Protein AF-0000000065898561 (afdb_homodimer)

Nearest PDB structures (foldseek):
  7kkb-assembly1_B  TM=9.377E-01  e=2.286E-06  Escherichia coli
  7kk8-assembly1_B  TM=9.384E-01  e=4.603E-06  Escherichia coli
  6b24-assembly1_A  TM=9.341E-01  e=4.165E-06  Escherichia coli
  7kka-assembly1_B  TM=9.390E-01  e=4.839E-06  Escherichia coli
  7kk9-assembly1_B  TM=9.351E-01  e=5.087E-06  Escherichia coli

pLDDT: mean 96.4, std 4.71, range [59.59, 98.94]

InterPro domains:
  IPR003691 Fluoride-specific ion channel FluC [MF_00454] (7-125)
  IPR003691 Fluoride-specific ion channel FluC [PF02537] (9-121)
  IPR003691 Fluoride-specific ion channel FluC [PTHR28259] (14-121)
  IPR003691 Fluoride-specific ion channel FluC [TIGR00494] (10-123)

Radius of gyration: 17.07 Å; Cα contacts (8 Å, |Δi|>4): 503; chains: 2; bounding box: 37×48×45 Å

Secondary structure (DSSP, 8-state):
--HHHHHHHHHHHHHHHHHHHHHHHHHHHHHH-SSS-HHHHHHHHHHHHHHHHHHHHHHTTSS-HHHHIIIIIIIIIHHHS-SHHHHHHHHHHHHTT-HHHHHHHHHHHHHHHHHHHHHHHHHTT-/--HHHHHHHHHHHHHHHHHHHHHHHHHHHHHH-SSS-HHHHHHHHHHHHHHHHHHHHHHTTSS-HHHHIIIIIIIIIHHHS-SHHHHHHHHHHHHTT-HHHHHHHHHHHHHHHHHHHHHHHHHTT-

Organism: Aliivibrio salmonicida (strain LFI1238) (NCBI:txid316275)

Foldseek 3Di:
DDPVVLVVLQQQQQVQQQVVLVVQQVVCCVVPNDPASVSQLVLLLVLLLVLLLVVLCCVVVVDDCPPCCSNRPNHNSVNNHDDVVLVVRLVVCVVVVNNVRSVVSVCSSVVSSNVSNNVSNVVNND/DDPVVLVVLQQQQQVQQQVVLVVQQVVCCVVPNDPASVSQLVLLLVLLLVLLLVVLCCVVVVDDCPPCCSNRPNHNSVNNHDDVVLVVRLVVCVVVVNNVRSVVSVCSSVVSSNVSNNVSNVVNND

Solvent-accessible surface area (backbone atoms only — not comparable to full-atom values): 11260 Å² total; per-residue (Å²): 132,55,69,68,59,47,44,48,36,12,21,53,18,0,16,52,11,11,37,48,34,52,53,49,30,51,51,32,36,73,76,72,38,84,88,54,72,54,24,61,44,48,34,23,29,53,27,6,22,52,44,16,32,49,54,22,28,42,76,69,61,77,42,63,56,81,64,45,40,40,22,44,52,51,0,18,30,18,8,29,4,38,34,16,60,51,23,46,53,35,48,49,29,44,73,70,66,36,51,67,59,26,52,49,50,52,49,48,44,52,53,46,11,34,48,32,11,45,51,22,26,52,67,48,70,110,132,55,68,68,59,48,44,48,35,13,20,54,19,0,16,52,12,12,37,49,32,51,53,47,30,51,50,32,35,74,76,72,39,82,88,54,72,55,24,60,43,48,34,22,27,54,26,5,21,52,44,15,32,49,53,24,28,42,74,68,61,76,44,62,56,80,64,46,41,40,22,44,52,51,1,18,31,18,8,28,3,39,34,17,61,50,23,46,52,36,48,52,29,47,74,71,66,36,49,69,58,26,50,48,50,53,49,49,46,54,53,48,11,33,50,32,10,45,50,22,26,50,66,48,69,109

Sequence (252 aa):
MNQFMLLGFIAFGGAFGACARYLISELCVVLLGKGFPYGTLTVNIVGSLIMGVLMSSLNQGIIEAAPCRPIIGLGFLGALTTFSTFSMDNVILMQQGEVIKAGLNILLNVTLSITACFIGFQLMKSMNQFMLLGFIAFGGAFGACARYLISELCVVLLGKGFPYGTLTVNIVGSLIMGVLMSSLNQGIIEAAPCRPIIGLGFLGALTTFSTFSMDNVILMQQGEVIKAGLNILLNVTLSITACFIGFQLMKS

Structure (mmCIF, N/CA/C/O backbone):
data_AF-0000000065898561-model_v1
#
loop_
_entity.id
_entity.type
_entity.pdbx_description
1 polymer 'Fluoride-specific ion channel FluC'
#
loop_
_atom_site.group_PDB
_atom_site.id
_atom_site.type_symbol
_atom_site.label_atom_id
_atom_site.label_alt_id
_atom_site.label_comp_id
_atom_site.label_asym_id
_atom_site.label_entity_id
_atom_site.label_seq_id
_atom_site.pdbx_PDB_ins_code
_atom_site.Cartn_x
_atom_site.Cartn_y
_atom_site.Cartn_z
_atom_site.occupancy
_atom_site.B_iso_or_equiv
_atom_site.auth_seq_id
_atom_site.auth_comp_id
_atom_site.auth_asym_id
_atom_site.auth_atom_id
_atom_site.pdbx_PDB_model_num
ATOM 1 N N . MET A 1 1 ? -2.896 -25.391 6.883 1 77.69 1 MET A N 1
ATOM 2 C CA . MET A 1 1 ? -2.695 -24.344 7.887 1 77.69 1 MET A CA 1
ATOM 3 C C . MET A 1 1 ? -4.031 -23.797 8.375 1 77.69 1 MET A C 1
ATOM 5 O O . MET A 1 1 ? -4.922 -23.516 7.57 1 77.69 1 MET A O 1
ATOM 9 N N . ASN A 1 2 ? -4.176 -23.797 9.695 1 89.12 2 ASN A N 1
ATOM 10 C CA . ASN A 1 2 ? -5.453 -23.297 10.195 1 89.12 2 ASN A CA 1
ATOM 11 C C . ASN A 1 2 ? -5.555 -21.781 10.055 1 89.12 2 ASN A C 1
ATOM 13 O O . ASN A 1 2 ? -4.543 -21.109 9.906 1 89.12 2 ASN A O 1
ATOM 17 N N . GLN A 1 3 ? -6.75 -21.312 9.984 1 90.25 3 GLN A N 1
ATOM 18 C CA . GLN A 1 3 ? -7.031 -19.906 9.719 1 90.25 3 GLN A CA 1
ATOM 19 C C . GLN A 1 3 ? -6.363 -19.016 10.758 1 90.25 3 GLN A C 1
ATOM 21 O O . GLN A 1 3 ? -5.875 -17.922 10.43 1 90.25 3 GLN A O 1
ATOM 26 N N . PHE A 1 4 ? -6.379 -19.406 11.961 1 91.44 4 PHE A N 1
ATOM 27 C CA . PHE A 1 4 ? -5.793 -18.625 13.039 1 91.44 4 PHE A CA 1
ATOM 28 C C . PHE A 1 4 ? -4.285 -18.5 12.859 1 91.44 4 PHE A C 1
ATOM 30 O O . PHE A 1 4 ? -3.709 -17.438 13.094 1 91.44 4 PHE A O 1
ATOM 37 N N . MET A 1 5 ? -3.695 -19.609 12.523 1 93.44 5 MET A N 1
ATOM 38 C CA . MET A 1 5 ? -2.258 -19.594 12.273 1 93.44 5 MET A CA 1
ATOM 39 C C . MET A 1 5 ? -1.923 -18.703 11.078 1 93.44 5 MET A C 1
ATOM 41 O O . MET A 1 5 ? -0.928 -17.984 11.102 1 93.44 5 MET A O 1
ATOM 45 N N . LEU A 1 6 ? -2.725 -18.734 10.109 1 95.31 6 LEU A N 1
ATOM 46 C CA . LEU A 1 6 ? -2.549 -17.922 8.914 1 95.31 6 LEU A CA 1
ATOM 47 C C . LEU A 1 6 ? -2.613 -16.438 9.25 1 95.31 6 LEU A C 1
ATOM 49 O O . LEU A 1 6 ? -1.729 -15.664 8.867 1 95.31 6 LEU A O 1
ATOM 53 N N . LEU A 1 7 ? -3.586 -16.078 9.984 1 96.94 7 LEU A N 1
ATOM 54 C CA . LEU A 1 7 ? -3.762 -14.688 10.375 1 96.94 7 LEU A CA 1
ATOM 55 C C . LEU A 1 7 ? -2.635 -14.234 11.297 1 96.94 7 LEU A C 1
ATOM 57 O O . LEU A 1 7 ? -2.221 -13.07 11.258 1 96.94 7 LEU A O 1
ATOM 61 N N . GLY A 1 8 ? -2.174 -15.148 12.102 1 97.5 8 GLY A N 1
ATOM 62 C CA . GLY A 1 8 ? -1.03 -14.836 12.945 1 97.5 8 GLY A CA 1
ATOM 63 C C . GLY A 1 8 ? 0.226 -14.523 12.156 1 97.5 8 GLY A C 1
ATOM 64 O O . GLY A 1 8 ? 0.954 -13.586 12.484 1 97.5 8 GLY A O 1
ATOM 65 N N . PHE A 1 9 ? 0.499 -15.328 11.18 1 97.31 9 PHE A N 1
ATOM 66 C CA . PHE A 1 9 ? 1.646 -15.102 10.305 1 97.31 9 PHE A CA 1
ATOM 67 C C . PHE A 1 9 ? 1.519 -13.766 9.578 1 97.31 9 PHE A C 1
ATOM 69 O O . PHE A 1 9 ? 2.486 -13.008 9.492 1 97.31 9 PHE A O 1
ATOM 76 N N . ILE A 1 10 ? 0.345 -13.469 9.102 1 98.19 10 ILE A N 1
ATOM 77 C CA . ILE A 1 10 ? 0.079 -12.234 8.383 1 98.19 10 ILE A CA 1
ATOM 78 C C . ILE A 1 10 ? 0.251 -11.039 9.32 1 98.19 10 ILE A C 1
ATOM 80 O O . ILE A 1 10 ? 0.88 -10.047 8.961 1 98.19 10 ILE A O 1
ATOM 84 N N . ALA A 1 11 ? -0.272 -11.242 10.508 1 98.5 11 ALA A N 1
ATOM 85 C CA . ALA A 1 11 ? -0.166 -10.188 11.516 1 98.5 11 ALA A CA 1
ATOM 86 C C . ALA A 1 11 ? 1.292 -9.914 11.875 1 98.5 11 ALA A C 1
ATOM 88 O O . ALA A 1 11 ? 1.696 -8.758 12.023 1 98.5 11 ALA A O 1
ATOM 89 N N . PHE A 1 12 ? 1.998 -10.945 12.016 1 98.06 12 PHE A N 1
ATOM 90 C CA . PHE A 1 12 ? 3.416 -10.836 12.328 1 98.06 12 PHE A CA 1
ATOM 91 C C . PHE A 1 12 ? 4.164 -10.086 11.234 1 98.06 12 PHE A C 1
ATOM 93 O O . PHE A 1 12 ? 4.891 -9.133 11.523 1 98.06 12 PHE A O 1
ATOM 100 N N . GLY A 1 13 ? 4.027 -10.484 10.055 1 98.38 13 GLY A N 1
ATOM 101 C CA . GLY A 1 13 ? 4.633 -9.789 8.93 1 98.38 13 GLY A CA 1
ATOM 102 C C . GLY A 1 13 ? 4.168 -8.352 8.789 1 98.38 13 GLY A C 1
ATOM 103 O O . GLY A 1 13 ? 4.969 -7.461 8.516 1 98.38 13 GLY A O 1
ATOM 104 N N . GLY A 1 14 ? 2.879 -8.18 8.969 1 98.62 14 GLY A N 1
ATOM 105 C CA . GLY A 1 14 ? 2.307 -6.848 8.859 1 98.62 14 GLY A CA 1
ATOM 106 C C . GLY A 1 14 ? 2.873 -5.871 9.875 1 98.62 14 GLY A C 1
ATOM 107 O O . GLY A 1 14 ? 3.141 -4.715 9.547 1 98.62 14 GLY A O 1
ATOM 108 N N . ALA A 1 15 ? 3.035 -6.352 11.047 1 98.56 15 ALA A N 1
ATOM 109 C CA . ALA A 1 15 ? 3.609 -5.523 12.102 1 98.56 15 ALA A CA 1
ATOM 110 C C . ALA A 1 15 ? 5.016 -5.059 11.727 1 98.56 15 ALA A C 1
ATOM 112 O O . ALA A 1 15 ? 5.328 -3.867 11.828 1 98.56 15 ALA A O 1
ATOM 113 N N . PHE A 1 16 ? 5.793 -5.895 11.258 1 98.5 16 PHE A N 1
ATOM 114 C CA . PHE A 1 16 ? 7.172 -5.57 10.922 1 98.5 16 PHE A CA 1
ATOM 115 C C . PHE A 1 16 ? 7.234 -4.734 9.648 1 98.5 16 PHE A C 1
ATOM 117 O O . PHE A 1 16 ? 8.078 -3.84 9.523 1 98.5 16 PHE A O 1
ATOM 124 N N . GLY A 1 17 ? 6.352 -5.066 8.734 1 98.75 17 GLY A N 1
ATOM 125 C CA . GLY A 1 17 ? 6.293 -4.281 7.512 1 98.75 17 GLY A CA 1
ATOM 126 C C . GLY A 1 17 ? 5.926 -2.83 7.75 1 98.75 17 GLY A C 1
ATOM 127 O O . GLY A 1 17 ? 6.551 -1.926 7.191 1 98.75 17 GLY A O 1
ATOM 128 N N . ALA A 1 18 ? 5 -2.672 8.594 1 98.69 18 ALA A N 1
ATOM 129 C CA . ALA A 1 18 ? 4.559 -1.317 8.914 1 98.69 18 ALA A CA 1
ATOM 130 C C . ALA A 1 18 ? 5.672 -0.535 9.609 1 98.69 18 ALA A C 1
ATOM 132 O O . ALA A 1 18 ? 5.883 0.645 9.32 1 98.69 18 ALA A O 1
ATOM 133 N N . CYS A 1 19 ? 6.352 -1.157 10.523 1 98.69 19 CYS A N 1
ATOM 134 C CA . CYS A 1 19 ? 7.449 -0.504 11.227 1 98.69 19 CYS A CA 1
ATOM 135 C C . CYS A 1 19 ? 8.594 -0.185 10.273 1 98.69 19 CYS A C 1
ATOM 137 O O . CYS A 1 19 ? 9.195 0.89 10.352 1 98.69 19 CYS A O 1
ATOM 139 N N . ALA A 1 20 ? 8.914 -1.084 9.422 1 98.75 20 ALA A N 1
ATOM 140 C CA . ALA A 1 20 ? 9.961 -0.855 8.43 1 98.75 20 ALA A CA 1
ATOM 141 C C . ALA A 1 20 ? 9.609 0.315 7.516 1 98.75 20 ALA A C 1
ATOM 143 O O . ALA A 1 20 ? 10.461 1.146 7.199 1 98.75 20 ALA A O 1
ATOM 144 N N . ARG A 1 21 ? 8.352 0.333 7.082 1 98.62 21 ARG A N 1
ATOM 145 C CA . ARG A 1 21 ? 7.926 1.452 6.25 1 98.62 21 ARG A CA 1
ATOM 146 C C . ARG A 1 21 ? 8.156 2.783 6.957 1 98.62 21 ARG A C 1
ATOM 148 O O . ARG A 1 21 ? 8.672 3.729 6.359 1 98.62 21 ARG A O 1
ATOM 155 N N . TYR A 1 22 ? 7.781 2.834 8.195 1 97.94 22 TYR A N 1
ATOM 156 C CA . TYR A 1 22 ? 7.938 4.059 8.969 1 97.94 22 TYR A CA 1
ATOM 157 C C . TYR A 1 22 ? 9.406 4.457 9.062 1 97.94 22 TYR A C 1
ATOM 159 O O . TYR A 1 22 ? 9.758 5.617 8.82 1 97.94 22 TYR A O 1
ATOM 167 N N . LEU A 1 23 ? 10.227 3.494 9.375 1 98.12 23 LEU A N 1
ATOM 168 C CA . LEU A 1 23 ? 11.648 3.768 9.57 1 98.12 23 LEU A CA 1
ATOM 169 C C . LEU A 1 23 ? 12.312 4.18 8.258 1 98.12 23 LEU A C 1
ATOM 171 O O . LEU A 1 23 ? 13.125 5.102 8.234 1 98.12 23 LEU A O 1
ATOM 175 N N . ILE A 1 24 ? 11.992 3.574 7.172 1 98.31 24 ILE A N 1
ATOM 176 C CA . ILE A 1 24 ? 12.539 3.916 5.867 1 98.31 24 ILE A CA 1
ATOM 177 C C . ILE A 1 24 ? 12.062 5.309 5.453 1 98.31 24 ILE A C 1
ATOM 179 O O . ILE A 1 24 ? 12.844 6.102 4.918 1 98.31 24 ILE A O 1
ATOM 183 N N . SER A 1 25 ? 10.766 5.566 5.668 1 97.31 25 SER A N 1
ATOM 184 C CA . SER A 1 25 ? 10.219 6.879 5.332 1 97.31 25 SER A CA 1
ATOM 185 C C . SER A 1 25 ? 10.93 7.988 6.102 1 97.31 25 SER A C 1
ATOM 187 O O . SER A 1 25 ? 11.266 9.031 5.531 1 97.31 25 SER A O 1
ATOM 189 N N . GLU A 1 26 ? 11.203 7.691 7.383 1 96.5 26 GLU A N 1
ATOM 190 C CA . GLU A 1 26 ? 11.93 8.656 8.195 1 96.5 26 GLU A CA 1
ATOM 191 C C . GLU A 1 26 ? 13.359 8.844 7.699 1 96.5 26 GLU A C 1
ATOM 193 O O . GLU A 1 26 ? 13.875 9.961 7.676 1 96.5 26 GLU A O 1
ATOM 198 N N . LEU A 1 27 ? 13.984 7.754 7.379 1 97.56 27 LEU A N 1
ATOM 199 C CA . LEU A 1 27 ? 15.344 7.816 6.859 1 97.56 27 LEU A CA 1
ATOM 200 C C . LEU A 1 27 ? 15.398 8.633 5.574 1 97.56 27 LEU A C 1
ATOM 202 O O . LEU A 1 27 ? 16.344 9.414 5.367 1 97.56 27 LEU A O 1
ATOM 206 N N . CYS A 1 28 ? 14.453 8.492 4.742 1 97.69 28 CYS A N 1
ATOM 207 C CA . CYS A 1 28 ? 14.398 9.234 3.486 1 97.69 28 CYS A CA 1
ATOM 208 C C . CYS A 1 28 ? 14.211 10.727 3.736 1 97.69 28 CYS A C 1
ATOM 210 O O . CYS A 1 28 ? 14.773 11.555 3.018 1 97.69 28 CYS A O 1
ATOM 212 N N . VAL A 1 29 ? 13.414 11 4.734 1 95.75 29 VAL A N 1
ATOM 213 C CA . VAL A 1 29 ? 13.211 12.406 5.078 1 95.75 29 VAL A CA 1
ATOM 214 C C . VAL A 1 29 ? 14.539 13.023 5.523 1 95.75 29 VAL A C 1
ATOM 216 O O . VAL A 1 29 ? 14.875 14.141 5.125 1 95.75 29 VAL A O 1
ATOM 219 N N . VAL A 1 30 ? 15.289 12.305 6.324 1 97 30 VAL A N 1
ATOM 220 C CA . VAL A 1 30 ? 16.562 12.797 6.863 1 97 30 VAL A CA 1
ATOM 221 C C . VAL A 1 30 ? 17.578 12.938 5.738 1 97 30 VAL A C 1
ATOM 223 O O . VAL A 1 30 ? 18.344 13.906 5.699 1 97 30 VAL A O 1
ATOM 226 N N . LEU A 1 31 ? 17.609 12.07 4.82 1 97.25 31 LEU A N 1
ATOM 227 C CA . LEU A 1 31 ? 18.656 12.016 3.803 1 97.25 31 LEU A CA 1
ATOM 228 C C . LEU A 1 31 ? 18.297 12.898 2.611 1 97.25 31 LEU A C 1
ATOM 230 O O . LEU A 1 31 ? 19.188 13.492 1.991 1 97.25 31 LEU A O 1
ATOM 234 N N . LEU A 1 32 ? 16.984 12.992 2.271 1 96.81 32 LEU A N 1
ATOM 235 C CA . LEU A 1 32 ? 16.609 13.594 0.996 1 96.81 32 LEU A CA 1
ATOM 236 C C . LEU A 1 32 ? 15.703 14.797 1.208 1 96.81 32 LEU A C 1
ATOM 238 O O . LEU A 1 32 ? 15.445 15.562 0.273 1 96.81 32 LEU A O 1
ATOM 242 N N . GLY A 1 33 ? 15.18 14.992 2.486 1 94.31 33 GLY A N 1
ATOM 243 C CA . GLY A 1 33 ? 14.328 16.125 2.807 1 94.31 33 GLY A CA 1
ATOM 244 C C . GLY A 1 33 ? 12.852 15.852 2.59 1 94.31 33 GLY A C 1
ATOM 245 O O . GLY A 1 33 ? 12.461 14.711 2.336 1 94.31 33 GLY A O 1
ATOM 246 N N . LYS A 1 34 ? 12.008 16.891 2.713 1 93.75 34 LYS A N 1
ATOM 247 C CA . LYS A 1 34 ? 10.555 16.75 2.703 1 93.75 34 LYS A CA 1
ATOM 248 C C . LYS A 1 34 ? 9.953 17.312 1.417 1 93.75 34 LYS A C 1
ATOM 250 O O . LYS A 1 34 ? 8.734 17.469 1.307 1 93.75 34 LYS A O 1
ATOM 255 N N . GLY A 1 35 ? 10.75 17.625 0.445 1 94.44 35 GLY A N 1
ATOM 256 C CA . GLY A 1 35 ? 10.281 18.297 -0.759 1 94.44 35 GLY A CA 1
ATOM 257 C C . GLY A 1 35 ? 9.57 17.359 -1.719 1 94.44 35 GLY A C 1
ATOM 258 O O . GLY A 1 35 ? 8.898 17.812 -2.648 1 94.44 35 GLY A O 1
ATOM 259 N N . PHE A 1 36 ? 9.742 16.078 -1.614 1 97.75 36 PHE A N 1
ATOM 260 C CA . PHE A 1 36 ? 9.133 15.023 -2.426 1 97.75 36 PHE A CA 1
ATOM 261 C C . PHE A 1 36 ? 8.875 13.773 -1.592 1 97.75 36 PHE A C 1
ATOM 263 O O . PHE A 1 36 ? 9.555 13.547 -0.585 1 97.75 36 PHE A O 1
ATOM 270 N N . PRO A 1 37 ? 7.828 13.07 -1.932 1 98.06 37 PRO A N 1
ATOM 271 C CA . PRO A 1 37 ? 7.539 11.875 -1.135 1 98.06 37 PRO A CA 1
ATOM 272 C C . PRO A 1 37 ? 8.5 10.727 -1.425 1 98.06 37 PRO A C 1
ATOM 274 O O . PRO A 1 37 ? 8.07 9.648 -1.832 1 98.06 37 PRO A O 1
ATOM 277 N N . TYR A 1 38 ? 9.742 10.859 -1.058 1 98.5 38 TYR A N 1
ATOM 278 C CA . TYR A 1 38 ? 10.797 9.891 -1.339 1 98.5 38 TYR A CA 1
ATOM 279 C C . TYR A 1 38 ? 10.57 8.602 -0.556 1 98.5 38 TYR A C 1
ATOM 281 O O . TYR A 1 38 ? 10.922 7.516 -1.023 1 98.5 38 TYR A O 1
ATOM 289 N N . GLY A 1 39 ? 10.078 8.727 0.657 1 98.38 39 GLY A N 1
ATOM 290 C CA . GLY A 1 39 ? 9.836 7.551 1.477 1 98.38 39 GLY A CA 1
ATOM 291 C C . GLY A 1 39 ? 8.844 6.59 0.86 1 98.38 39 GLY A C 1
ATOM 292 O O . GLY A 1 39 ? 9.133 5.402 0.695 1 98.38 39 GLY A O 1
ATOM 293 N N . THR A 1 40 ? 7.707 7.137 0.493 1 98.56 40 THR A N 1
ATOM 294 C CA . THR A 1 40 ? 6.656 6.34 -0.129 1 98.56 40 THR A CA 1
ATOM 295 C C . THR A 1 40 ? 7.152 5.703 -1.425 1 98.56 40 THR A C 1
ATOM 297 O O . THR A 1 40 ? 6.91 4.52 -1.675 1 98.56 40 THR A O 1
ATOM 300 N N . LEU A 1 41 ? 7.816 6.48 -2.203 1 98.75 41 LEU A N 1
ATOM 301 C CA . LEU A 1 41 ? 8.367 5.988 -3.463 1 98.75 41 LEU A CA 1
ATOM 302 C C . LEU A 1 41 ? 9.32 4.824 -3.227 1 98.75 41 LEU A C 1
ATOM 304 O O . LEU A 1 41 ? 9.219 3.793 -3.895 1 98.75 41 LEU A O 1
ATOM 308 N N . THR A 1 42 ? 10.18 4.984 -2.318 1 98.81 42 THR A N 1
ATOM 309 C CA . THR A 1 42 ? 11.203 3.988 -2.025 1 98.81 42 THR A CA 1
ATOM 310 C C . THR A 1 42 ? 10.57 2.674 -1.586 1 98.81 42 THR A C 1
ATOM 312 O O . THR A 1 42 ? 10.883 1.613 -2.133 1 98.81 42 THR A O 1
ATOM 315 N N . VAL A 1 43 ? 9.656 2.701 -0.663 1 98.81 43 VAL A N 1
ATOM 316 C CA . VAL A 1 43 ? 9.109 1.47 -0.107 1 98.81 43 VAL A CA 1
ATOM 317 C C . VAL A 1 43 ? 8.234 0.779 -1.149 1 98.81 43 VAL A C 1
ATOM 319 O O . VAL A 1 43 ? 8.18 -0.452 -1.208 1 98.81 43 VAL A O 1
ATOM 322 N N . ASN A 1 44 ? 7.559 1.549 -1.987 1 98.88 44 ASN A N 1
ATOM 323 C CA . ASN A 1 44 ? 6.723 0.961 -3.027 1 98.88 44 ASN A CA 1
ATOM 324 C C . ASN A 1 44 ? 7.562 0.257 -4.09 1 98.88 44 ASN A C 1
ATOM 326 O O . ASN A 1 44 ? 7.219 -0.845 -4.527 1 98.88 44 ASN A O 1
ATOM 330 N N . ILE A 1 45 ? 8.656 0.87 -4.453 1 98.88 45 ILE A N 1
ATOM 331 C CA . ILE A 1 45 ? 9.516 0.286 -5.473 1 98.88 45 ILE A CA 1
ATOM 332 C C . ILE A 1 45 ? 10.211 -0.951 -4.91 1 98.88 45 ILE A C 1
ATOM 334 O O . ILE A 1 45 ? 10.172 -2.023 -5.516 1 98.88 45 ILE A O 1
ATOM 338 N N . VAL A 1 46 ? 10.805 -0.831 -3.773 1 98.81 46 VAL A N 1
ATOM 339 C CA . VAL A 1 46 ? 11.555 -1.92 -3.158 1 98.81 46 VAL A CA 1
ATOM 340 C C . VAL A 1 46 ? 10.617 -3.08 -2.84 1 98.81 46 VAL A C 1
ATOM 342 O O . VAL A 1 46 ? 10.93 -4.238 -3.133 1 98.81 46 VAL A O 1
ATOM 345 N N . GLY A 1 47 ? 9.5 -2.764 -2.244 1 98.81 47 GLY A N 1
ATOM 346 C CA . GLY A 1 47 ? 8.531 -3.795 -1.929 1 98.81 47 GLY A CA 1
ATOM 347 C C . GLY A 1 47 ? 8.016 -4.527 -3.154 1 98.81 47 GLY A C 1
ATOM 348 O O . GLY A 1 47 ? 7.844 -5.75 -3.125 1 98.81 47 GLY A O 1
ATOM 349 N N . SER A 1 48 ? 7.785 -3.848 -4.219 1 98.88 48 SER A N 1
ATOM 350 C CA . SER A 1 48 ? 7.297 -4.465 -5.445 1 98.88 48 SER A CA 1
ATOM 351 C C . SER A 1 48 ? 8.359 -5.355 -6.078 1 98.88 48 SER A C 1
ATOM 353 O O . SER A 1 48 ? 8.039 -6.418 -6.621 1 98.88 48 SER A O 1
ATOM 355 N N . LEU A 1 49 ? 9.617 -4.906 -6.012 1 98.81 49 LEU A N 1
ATOM 356 C CA . LEU A 1 49 ? 10.711 -5.734 -6.508 1 98.81 49 LEU A CA 1
ATOM 357 C C . LEU A 1 49 ? 10.773 -7.062 -5.766 1 98.81 49 LEU A C 1
ATOM 359 O O . LEU A 1 49 ? 10.836 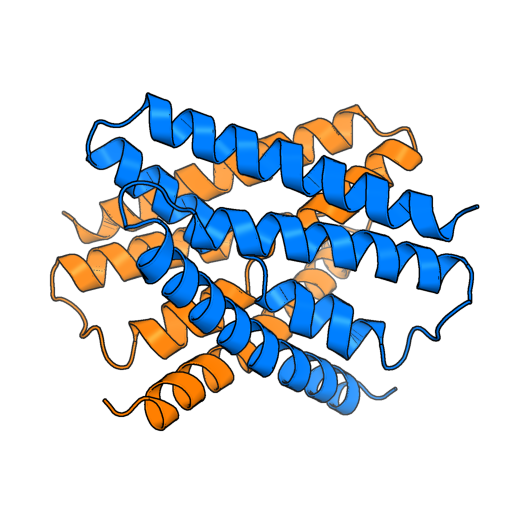-8.125 -6.387 1 98.81 49 LEU A O 1
ATOM 363 N N . ILE A 1 50 ? 10.742 -7.012 -4.473 1 98.62 50 ILE A N 1
ATOM 364 C CA . ILE A 1 50 ? 10.836 -8.211 -3.645 1 98.62 50 ILE A CA 1
ATOM 365 C C . ILE A 1 50 ? 9.609 -9.094 -3.873 1 98.62 50 ILE A C 1
ATOM 367 O O . ILE A 1 50 ? 9.719 -10.32 -3.873 1 98.62 50 ILE A O 1
ATOM 371 N N . MET A 1 51 ? 8.438 -8.516 -4.078 1 98.5 51 MET A N 1
ATOM 372 C CA . MET A 1 51 ? 7.227 -9.273 -4.371 1 98.5 51 MET A CA 1
ATOM 373 C C . MET A 1 51 ? 7.387 -10.086 -5.656 1 98.5 51 MET A C 1
ATOM 375 O O . MET A 1 51 ? 6.984 -11.25 -5.715 1 98.5 51 MET A O 1
ATOM 379 N N . GLY A 1 52 ? 7.93 -9.398 -6.68 1 98.38 52 GLY A N 1
ATOM 380 C CA . GLY A 1 52 ? 8.188 -10.125 -7.91 1 98.38 52 GLY A CA 1
ATOM 381 C C . GLY A 1 52 ? 9.094 -11.328 -7.715 1 98.38 52 GLY A C 1
ATOM 382 O O . GLY A 1 52 ? 8.797 -12.422 -8.211 1 98.38 52 GLY A O 1
ATOM 383 N N . VAL A 1 53 ? 10.164 -11.164 -6.988 1 98 53 VAL A N 1
ATOM 384 C CA . VAL A 1 53 ? 11.102 -12.242 -6.699 1 98 53 VAL A CA 1
ATOM 385 C C . VAL A 1 53 ? 10.391 -13.344 -5.922 1 98 53 VAL A C 1
ATOM 387 O O . VAL A 1 53 ? 10.539 -14.531 -6.242 1 98 53 VAL A O 1
ATOM 390 N N . LEU A 1 54 ? 9.609 -12.969 -4.949 1 97.44 54 LEU A N 1
ATOM 391 C CA . LEU A 1 54 ? 8.898 -13.922 -4.102 1 97.44 54 LEU A CA 1
ATOM 392 C C . LEU A 1 54 ? 7.934 -14.766 -4.926 1 97.44 54 LEU A C 1
ATOM 394 O O . LEU A 1 54 ? 7.941 -16 -4.832 1 97.44 54 LEU A O 1
ATOM 398 N N . MET A 1 55 ? 7.141 -14.102 -5.734 1 96.5 55 MET A N 1
ATOM 399 C CA . MET A 1 55 ? 6.105 -14.805 -6.488 1 96.5 55 MET A CA 1
ATOM 400 C C . MET A 1 55 ? 6.723 -15.734 -7.527 1 96.5 55 MET A C 1
ATOM 402 O O . MET A 1 55 ? 6.23 -16.844 -7.746 1 96.5 55 MET A O 1
ATOM 406 N N . SER A 1 56 ? 7.773 -15.242 -8.109 1 96.38 56 SER A N 1
ATOM 407 C CA . SER A 1 56 ? 8.469 -16.109 -9.062 1 96.38 56 SER A CA 1
ATOM 408 C C . SER A 1 56 ? 9.094 -17.312 -8.359 1 96.38 56 SER A C 1
ATOM 410 O O . SER A 1 56 ? 9.031 -18.422 -8.867 1 96.38 56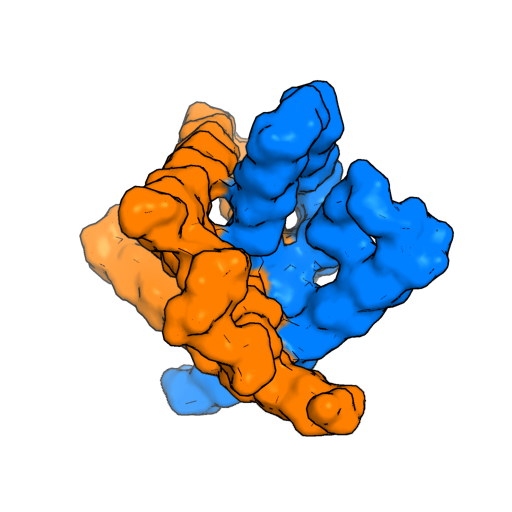 SER A O 1
ATOM 412 N N . SER A 1 57 ? 9.75 -17.125 -7.219 1 96.12 57 SER A N 1
ATOM 413 C CA . SER A 1 57 ? 10.352 -18.219 -6.453 1 96.12 57 SER A CA 1
ATOM 414 C C . SER A 1 57 ? 9.305 -19.234 -6.016 1 96.12 57 SER A C 1
ATOM 416 O O . SER A 1 57 ? 9.57 -20.438 -6 1 96.12 57 SER A O 1
ATOM 418 N N . LEU A 1 58 ? 8.141 -18.734 -5.66 1 94.12 58 LEU A N 1
ATOM 419 C CA . LEU A 1 58 ? 7.051 -19.609 -5.266 1 94.12 58 LEU A CA 1
ATOM 420 C C . LEU A 1 58 ? 6.551 -20.422 -6.461 1 94.12 58 LEU A C 1
ATOM 422 O O . LEU A 1 58 ? 6.352 -21.625 -6.355 1 94.12 58 LEU A O 1
ATOM 426 N N . ASN A 1 59 ? 6.387 -19.766 -7.578 1 92.25 59 ASN A N 1
ATOM 427 C CA . ASN A 1 59 ? 5.879 -20.406 -8.789 1 92.25 59 ASN A CA 1
ATOM 428 C C . ASN A 1 59 ? 6.852 -21.453 -9.312 1 92.25 59 ASN A C 1
ATOM 430 O O . ASN A 1 59 ? 6.43 -22.469 -9.875 1 92.25 59 ASN A O 1
ATOM 434 N N . GLN A 1 60 ? 8.141 -21.219 -9.086 1 93.31 60 GLN A N 1
ATOM 435 C CA . GLN A 1 60 ? 9.172 -22.141 -9.562 1 93.31 60 GLN A CA 1
ATOM 436 C C . GLN A 1 60 ? 9.43 -23.25 -8.539 1 93.31 60 GLN A C 1
ATOM 438 O O . GLN A 1 60 ? 10.211 -24.172 -8.789 1 93.31 60 GLN A O 1
ATOM 443 N N . GLY A 1 61 ? 8.836 -23.141 -7.355 1 92.06 61 GLY A N 1
ATOM 444 C CA . GLY A 1 61 ? 8.977 -24.172 -6.336 1 92.06 61 GLY A CA 1
ATOM 445 C C . GLY A 1 61 ? 10.273 -24.062 -5.555 1 92.06 61 GLY A C 1
ATOM 446 O O . GLY A 1 61 ? 10.695 -25.016 -4.898 1 92.06 61 GLY A O 1
ATOM 447 N N . ILE A 1 62 ? 10.945 -22.938 -5.684 1 91.31 62 ILE A N 1
ATOM 448 C CA . ILE A 1 62 ? 12.203 -22.719 -4.98 1 91.31 62 ILE A CA 1
ATOM 449 C C . ILE A 1 62 ? 11.945 -22.609 -3.479 1 91.31 62 ILE A C 1
ATOM 451 O O . ILE A 1 62 ? 12.742 -23.078 -2.666 1 91.31 62 ILE A O 1
ATOM 455 N N . ILE A 1 63 ? 10.82 -21.938 -3.137 1 91.44 63 ILE A N 1
ATOM 456 C CA . ILE A 1 63 ? 10.406 -21.828 -1.743 1 91.44 63 ILE A CA 1
ATOM 457 C C . ILE A 1 63 ? 8.953 -22.281 -1.596 1 91.44 63 ILE A C 1
ATOM 459 O O . ILE A 1 63 ? 8.195 -22.281 -2.566 1 91.44 63 ILE A O 1
ATOM 463 N N . GLU A 1 64 ? 8.695 -22.656 -0.307 1 91.38 64 GLU A N 1
ATOM 464 C CA . GLU A 1 64 ? 7.332 -23.125 -0.053 1 91.38 64 GLU A CA 1
ATOM 465 C C . GLU A 1 64 ? 6.395 -21.953 0.224 1 91.38 64 GLU A C 1
ATOM 467 O O . GLU A 1 64 ? 6.793 -20.953 0.833 1 91.38 64 GLU A O 1
ATOM 472 N N . ALA A 1 65 ? 5.203 -22.125 -0.153 1 89.19 65 ALA A N 1
ATOM 473 C CA . ALA A 1 65 ? 4.195 -21.062 -0.008 1 89.19 65 ALA A CA 1
ATOM 474 C C . ALA A 1 65 ? 3.928 -20.766 1.464 1 89.19 65 ALA A C 1
ATOM 476 O O . ALA A 1 65 ? 3.854 -19.594 1.859 1 89.19 65 ALA A O 1
ATOM 477 N N . ALA A 1 66 ? 3.795 -21.891 2.23 1 87.62 66 ALA A N 1
ATOM 478 C CA . ALA A 1 66 ? 3.592 -21.703 3.666 1 87.62 66 ALA A CA 1
ATOM 479 C C . ALA A 1 66 ? 4.871 -22 4.441 1 87.62 66 ALA A C 1
ATOM 481 O O . ALA A 1 66 ? 5.473 -23.062 4.285 1 87.62 66 ALA A O 1
ATOM 482 N N . PRO A 1 67 ? 5.418 -21.016 5.188 1 90.88 67 PRO A N 1
ATOM 483 C CA . PRO A 1 67 ? 4.715 -19.812 5.664 1 90.88 67 PRO A CA 1
ATOM 484 C C . PRO A 1 67 ? 5.164 -18.547 4.949 1 90.88 67 PRO A C 1
ATOM 486 O O . PRO A 1 67 ? 4.84 -17.438 5.387 1 90.88 67 PRO A O 1
ATOM 489 N N . CYS A 1 68 ? 5.891 -18.641 3.916 1 92.38 68 CYS A N 1
ATOM 490 C CA . CYS A 1 68 ? 6.551 -17.5 3.281 1 92.38 68 CYS A CA 1
ATOM 491 C C . CYS A 1 68 ? 5.535 -16.547 2.684 1 92.38 68 CYS A C 1
ATOM 493 O O . CYS A 1 68 ? 5.633 -15.328 2.877 1 92.38 68 CYS A O 1
ATOM 495 N N . ARG A 1 69 ? 4.559 -17.047 2.004 1 94.88 69 ARG A N 1
ATOM 496 C CA . ARG A 1 69 ? 3.586 -16.188 1.345 1 94.88 69 ARG A CA 1
ATOM 497 C C . ARG A 1 69 ? 2.789 -15.375 2.367 1 94.88 69 ARG A C 1
ATOM 499 O O . ARG A 1 69 ? 2.691 -14.156 2.26 1 94.88 69 ARG A O 1
ATOM 506 N N . PRO A 1 70 ? 2.289 -15.992 3.436 1 95.19 70 PRO A N 1
ATOM 507 C CA . PRO A 1 70 ? 1.531 -15.211 4.414 1 95.19 70 PRO A CA 1
ATOM 508 C C . PRO A 1 70 ? 2.402 -14.227 5.184 1 95.19 70 PRO A C 1
ATOM 510 O O . PRO A 1 70 ? 1.988 -13.086 5.43 1 95.19 70 PRO A O 1
ATOM 513 N N . ILE A 1 71 ? 3.607 -14.609 5.551 1 96.19 71 ILE A N 1
ATOM 514 C CA . ILE A 1 71 ? 4.465 -13.766 6.379 1 96.19 71 ILE A CA 1
ATOM 515 C C . ILE A 1 71 ? 5.082 -12.656 5.523 1 96.19 71 ILE A C 1
ATOM 517 O O . ILE A 1 71 ? 4.965 -11.477 5.848 1 96.19 71 ILE A O 1
ATOM 521 N N . ILE A 1 72 ? 5.664 -13.039 4.406 1 97.44 72 ILE A N 1
ATOM 522 C CA . ILE A 1 72 ? 6.449 -12.094 3.625 1 97.44 72 ILE A CA 1
ATOM 523 C C . ILE A 1 72 ? 5.551 -11.398 2.602 1 97.44 72 ILE A C 1
ATOM 525 O O . ILE A 1 72 ? 5.535 -10.164 2.518 1 97.44 72 ILE A O 1
ATOM 529 N N . GLY A 1 73 ? 4.773 -12.109 1.831 1 96.94 73 GLY A N 1
ATOM 530 C CA . GLY A 1 73 ? 3.955 -11.57 0.753 1 96.94 73 GLY A CA 1
ATOM 531 C C . GLY A 1 73 ? 2.764 -10.781 1.247 1 96.94 73 GLY A C 1
ATOM 532 O O . GLY A 1 73 ? 2.682 -9.57 1.024 1 96.94 73 GLY A O 1
ATOM 533 N N . LEU A 1 74 ? 1.917 -11.414 2.029 1 96 74 LEU A N 1
ATOM 534 C CA . LEU A 1 74 ? 0.655 -10.82 2.455 1 96 74 LEU A CA 1
ATOM 535 C C . LEU A 1 74 ? 0.873 -9.859 3.619 1 96 74 LEU A C 1
ATOM 537 O O . LEU A 1 74 ? 0.216 -8.82 3.703 1 96 74 LEU A O 1
ATOM 541 N N . GLY A 1 75 ? 1.808 -10.266 4.477 1 98 75 GLY A N 1
ATOM 542 C CA . GLY A 1 75 ? 2.027 -9.453 5.664 1 98 75 GLY A CA 1
ATOM 543 C C . GLY A 1 75 ? 3.078 -8.383 5.469 1 98 75 GLY A C 1
ATOM 544 O O . GLY A 1 75 ? 2.748 -7.199 5.336 1 98 75 GLY A O 1
ATOM 545 N N . PHE A 1 76 ? 4.32 -8.758 5.352 1 98.69 76 PHE A N 1
ATOM 546 C CA . PHE A 1 76 ? 5.449 -7.836 5.387 1 98.69 76 PHE A CA 1
ATOM 547 C C . PHE A 1 76 ? 5.418 -6.898 4.184 1 98.69 76 PHE A C 1
ATOM 549 O O . PHE A 1 76 ? 5.371 -5.676 4.348 1 98.69 76 PHE A O 1
ATOM 556 N N . LEU A 1 77 ? 5.398 -7.457 2.984 1 98.5 77 LEU A N 1
ATOM 557 C CA . LEU A 1 77 ? 5.453 -6.633 1.78 1 98.5 77 LEU A CA 1
ATOM 558 C C . LEU A 1 77 ? 4.164 -5.836 1.607 1 98.5 77 LEU A C 1
ATOM 560 O O . LEU A 1 77 ? 4.191 -4.695 1.148 1 98.5 77 LEU A O 1
ATOM 564 N N . GLY A 1 78 ? 3.104 -6.441 1.995 1 97.38 78 GLY A N 1
ATOM 565 C CA . GLY A 1 78 ? 1.84 -5.719 1.97 1 97.38 78 GLY A CA 1
ATOM 566 C C . GLY A 1 78 ? 1.829 -4.504 2.877 1 97.38 78 GLY A C 1
ATOM 567 O O . GLY A 1 78 ? 1.271 -3.463 2.521 1 97.38 78 GLY A O 1
ATOM 568 N N . ALA A 1 79 ? 2.404 -4.66 3.967 1 98.44 79 ALA A N 1
ATOM 569 C CA . ALA A 1 79 ? 2.414 -3.57 4.934 1 98.44 79 ALA A CA 1
ATOM 570 C C . ALA A 1 79 ? 3.551 -2.592 4.648 1 98.44 79 ALA A C 1
ATOM 572 O O . ALA A 1 79 ? 3.498 -1.432 5.062 1 98.44 79 ALA A O 1
ATOM 573 N N . LEU A 1 80 ? 4.551 -3.041 3.988 1 98.69 80 LEU A N 1
ATOM 574 C CA . LEU A 1 80 ? 5.676 -2.189 3.627 1 98.69 80 LEU A CA 1
ATOM 575 C C . LEU A 1 80 ? 5.27 -1.167 2.57 1 98.69 80 LEU A C 1
ATOM 577 O O . LEU A 1 80 ? 5.711 -0.017 2.609 1 98.69 80 LEU A O 1
ATOM 581 N N . THR A 1 81 ? 4.504 -1.585 1.603 1 98.81 81 THR A N 1
ATOM 582 C CA . THR A 1 81 ? 4.055 -0.704 0.53 1 98.81 81 THR A CA 1
ATOM 583 C C . THR A 1 81 ? 2.68 -0.124 0.844 1 98.81 81 THR A C 1
ATOM 585 O O . THR A 1 81 ? 1.951 -0.661 1.681 1 98.81 81 THR A O 1
ATOM 588 N N . THR A 1 82 ? 2.346 0.999 0.208 1 98.62 82 THR A N 1
ATOM 589 C CA . THR A 1 82 ? 1.106 1.65 0.617 1 98.62 82 THR A CA 1
ATOM 590 C C .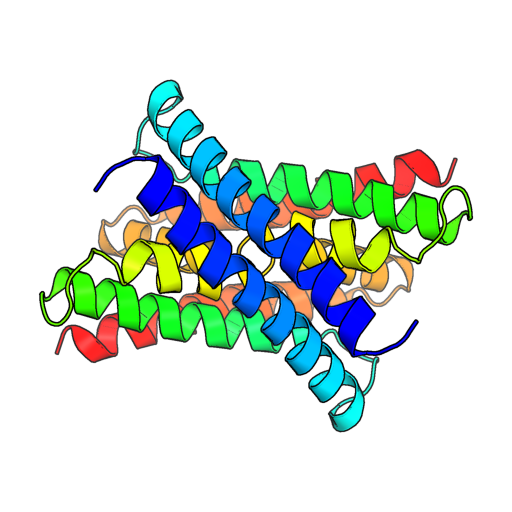 THR A 1 82 ? 0.533 2.486 -0.523 1 98.62 82 THR A C 1
ATOM 592 O O . THR A 1 82 ? 1.273 3.182 -1.223 1 98.62 82 THR A O 1
ATOM 595 N N . PHE A 1 83 ? -0.802 2.398 -0.651 1 98.62 83 PHE A N 1
ATOM 596 C CA . PHE A 1 83 ? -1.518 3.209 -1.629 1 98.62 83 PHE A CA 1
ATOM 597 C C . PHE A 1 83 ? -2.186 4.402 -0.956 1 98.62 83 PHE A C 1
ATOM 599 O O . PHE A 1 83 ? -2.389 5.441 -1.585 1 98.62 83 PHE A O 1
ATOM 606 N N . SER A 1 84 ? -2.533 4.301 0.301 1 98.62 84 SER A N 1
ATOM 607 C CA . SER A 1 84 ? -3.215 5.383 1.004 1 98.62 84 SER A CA 1
ATOM 608 C C . SER A 1 84 ? -2.297 6.586 1.19 1 98.62 84 SER A C 1
ATOM 610 O O . SER A 1 84 ? -2.689 7.719 0.915 1 98.62 84 SER A O 1
ATOM 612 N N . THR A 1 85 ? -1.038 6.309 1.669 1 98.5 85 THR A N 1
ATOM 613 C CA . THR A 1 85 ? -0.077 7.398 1.818 1 98.5 85 THR A CA 1
ATOM 614 C C . THR A 1 85 ? 0.284 7.992 0.46 1 98.5 85 THR A C 1
ATOM 616 O O . THR A 1 85 ? 0.401 9.211 0.32 1 98.5 85 THR A O 1
ATOM 619 N N . PHE A 1 86 ? 0.421 7.141 -0.534 1 98.69 86 PHE A N 1
ATOM 620 C CA . PHE A 1 86 ? 0.648 7.602 -1.899 1 98.69 86 PHE A CA 1
ATOM 621 C C . PHE A 1 86 ? -0.451 8.562 -2.34 1 98.69 86 PHE A C 1
ATOM 623 O O . PHE A 1 86 ? -0.17 9.617 -2.9 1 98.69 86 PHE A O 1
ATOM 630 N N . SER A 1 87 ? -1.664 8.188 -2.133 1 98.88 87 SER A N 1
ATOM 631 C CA . SER A 1 87 ? -2.805 9.023 -2.494 1 98.88 87 SER A CA 1
ATOM 632 C C . SER A 1 87 ? -2.783 10.352 -1.74 1 98.88 87 SER A C 1
ATOM 634 O O . SER A 1 87 ? -2.998 11.406 -2.332 1 98.88 87 SER A O 1
ATOM 636 N N . MET A 1 88 ? -2.506 10.281 -0.473 1 98.5 88 MET A N 1
ATOM 637 C CA . MET A 1 88 ? -2.496 11.492 0.344 1 98.5 88 MET A CA 1
ATOM 638 C C . MET A 1 88 ? -1.355 12.414 -0.067 1 98.5 88 MET A C 1
ATOM 640 O O . MET A 1 88 ? -1.513 13.641 -0.074 1 98.5 88 MET A O 1
ATOM 644 N N . ASP A 1 89 ? -0.163 11.812 -0.343 1 98.5 89 ASP A N 1
ATOM 645 C CA . ASP A 1 89 ? 0.958 12.602 -0.847 1 98.5 89 ASP A CA 1
ATOM 646 C C . ASP A 1 89 ? 0.547 13.422 -2.066 1 98.5 89 ASP A C 1
ATOM 648 O O . ASP A 1 89 ? 0.911 14.594 -2.184 1 98.5 89 ASP A O 1
ATOM 652 N N . ASN A 1 90 ? -0.161 12.789 -2.914 1 98.75 90 ASN A N 1
ATOM 653 C CA . ASN A 1 90 ? -0.568 13.469 -4.133 1 98.75 90 ASN A CA 1
ATOM 654 C C . ASN A 1 90 ? -1.615 14.547 -3.852 1 98.75 90 ASN A C 1
ATOM 656 O O . ASN A 1 90 ? -1.59 15.617 -4.457 1 98.75 90 ASN A O 1
ATOM 660 N N . VAL A 1 91 ? -2.537 14.273 -2.955 1 98.19 91 VAL A N 1
ATOM 661 C CA . VAL A 1 91 ? -3.533 15.266 -2.568 1 98.19 91 VAL A CA 1
ATOM 662 C C . VAL A 1 91 ? -2.838 16.484 -1.973 1 98.19 91 VAL A C 1
ATOM 664 O O . VAL A 1 91 ? -3.164 17.625 -2.318 1 98.19 91 VAL A O 1
ATOM 667 N N . ILE A 1 92 ? -1.861 16.266 -1.138 1 97.56 92 ILE A N 1
ATOM 668 C CA . ILE A 1 92 ? -1.135 17.344 -0.482 1 97.56 92 ILE A CA 1
ATOM 669 C C . ILE A 1 92 ? -0.373 18.172 -1.523 1 97.56 92 ILE A C 1
ATOM 671 O O . ILE A 1 92 ? -0.423 19.406 -1.513 1 97.56 92 ILE A O 1
ATOM 675 N N . LEU A 1 93 ? 0.353 17.5 -2.369 1 98.19 93 LEU A N 1
ATOM 676 C CA . LEU A 1 93 ? 1.103 18.172 -3.418 1 98.19 93 LEU A CA 1
ATOM 677 C C . LEU A 1 93 ? 0.178 19.031 -4.277 1 98.19 93 LEU A C 1
ATOM 679 O O . LEU A 1 93 ? 0.519 20.156 -4.633 1 98.19 93 LEU A O 1
ATOM 683 N N . MET A 1 94 ? -0.937 18.516 -4.566 1 97.5 94 MET A N 1
ATOM 684 C CA . MET A 1 94 ? -1.902 19.266 -5.375 1 97.5 94 MET A CA 1
ATOM 685 C C . MET A 1 94 ? -2.428 20.469 -4.617 1 97.5 94 MET A C 1
ATOM 687 O O . MET A 1 94 ? -2.592 21.547 -5.195 1 97.5 94 MET A O 1
ATOM 691 N N . GLN A 1 95 ? -2.691 20.297 -3.34 1 95.19 95 GLN A N 1
ATOM 692 C CA . GLN A 1 95 ? -3.158 21.391 -2.504 1 95.19 95 GLN A CA 1
ATOM 693 C C . GLN A 1 95 ? -2.102 22.484 -2.398 1 95.19 95 GLN A C 1
ATOM 695 O O . GLN A 1 95 ? -2.434 23.672 -2.258 1 95.19 95 GLN A O 1
ATOM 700 N N . GLN A 1 96 ? -0.893 22.141 -2.51 1 96.56 96 GLN A N 1
ATOM 701 C CA . GLN A 1 96 ? 0.223 23.078 -2.412 1 96.56 96 GLN A CA 1
ATOM 702 C C . GLN A 1 96 ? 0.538 23.688 -3.768 1 96.56 96 GLN A C 1
ATOM 704 O O . GLN A 1 96 ? 1.459 24.5 -3.885 1 96.56 96 GLN A O 1
ATOM 709 N N . GLY A 1 97 ? -0.165 23.312 -4.77 1 97.31 97 GLY A N 1
ATOM 710 C CA . GLY A 1 97 ? 0.033 23.859 -6.105 1 97.31 97 GLY A CA 1
ATOM 711 C C . GLY A 1 97 ? 1.17 23.188 -6.855 1 97.31 97 GLY A C 1
ATOM 712 O O . GLY A 1 97 ? 1.562 23.641 -7.934 1 97.31 97 GLY A O 1
ATOM 713 N N . GLU A 1 98 ? 1.692 22.172 -6.312 1 98.12 98 GLU A N 1
ATOM 714 C CA . GLU A 1 98 ? 2.807 21.469 -6.934 1 98.12 98 GLU A CA 1
ATOM 715 C C . GLU A 1 98 ? 2.311 20.328 -7.828 1 98.12 98 GLU A C 1
ATOM 717 O O . GLU A 1 98 ? 2.656 19.172 -7.613 1 98.12 98 GLU A O 1
ATOM 722 N N . VAL A 1 99 ? 1.666 20.719 -8.852 1 97.81 99 VAL A N 1
ATOM 723 C CA . VAL A 1 99 ? 0.958 19.781 -9.719 1 97.81 99 VAL A CA 1
ATOM 724 C C . VAL A 1 99 ? 1.963 18.922 -10.484 1 97.81 99 VAL A C 1
ATOM 726 O O . VAL A 1 99 ? 1.726 17.734 -10.719 1 97.81 99 VAL A O 1
ATOM 729 N N . ILE A 1 100 ? 3.076 19.469 -10.875 1 98.19 100 ILE A N 1
ATOM 730 C CA . ILE A 1 100 ? 4.098 18.734 -11.617 1 98.19 100 ILE A CA 1
ATOM 731 C C . ILE A 1 100 ? 4.695 17.656 -10.727 1 98.19 100 ILE A C 1
ATOM 733 O O . ILE A 1 100 ? 4.871 16.516 -11.164 1 98.19 100 ILE A O 1
ATOM 737 N N . LYS A 1 101 ? 4.949 17.969 -9.461 1 98.5 101 LYS A N 1
ATOM 738 C CA . LYS A 1 101 ? 5.469 17 -8.516 1 98.5 101 LYS A CA 1
ATOM 739 C C . LYS A 1 101 ? 4.461 15.875 -8.273 1 98.5 101 LYS A C 1
ATOM 741 O O . LYS A 1 101 ? 4.836 14.711 -8.125 1 98.5 101 LYS A O 1
ATOM 746 N N . ALA A 1 102 ? 3.199 16.281 -8.172 1 98.62 102 ALA A N 1
ATOM 747 C CA . ALA A 1 102 ? 2.146 15.289 -8 1 98.62 102 ALA A CA 1
ATOM 748 C C . ALA A 1 102 ? 2.127 14.305 -9.172 1 98.62 102 ALA A C 1
ATOM 750 O O . ALA A 1 102 ? 2.07 13.094 -8.977 1 98.62 102 ALA A O 1
ATOM 751 N N . GLY A 1 103 ? 2.166 14.836 -10.359 1 98.56 103 GLY A N 1
ATOM 752 C CA . GLY A 1 103 ? 2.213 14 -11.555 1 98.56 103 GLY A CA 1
ATOM 753 C C . GLY A 1 103 ? 3.424 13.094 -11.594 1 98.56 103 GLY A C 1
ATOM 754 O O . GLY A 1 103 ? 3.311 11.914 -11.953 1 98.56 103 GLY A O 1
ATOM 755 N N . LEU A 1 104 ? 4.574 13.617 -11.266 1 98.62 104 LEU A N 1
ATOM 756 C CA . LEU A 1 104 ? 5.805 12.828 -11.227 1 98.62 104 LEU A CA 1
ATOM 757 C C . LEU A 1 104 ? 5.703 11.711 -10.195 1 98.62 104 LEU A C 1
ATOM 759 O O . LEU A 1 104 ? 6.152 10.594 -10.438 1 98.62 104 LEU A O 1
ATOM 763 N N . ASN A 1 105 ? 5.141 12.07 -9.047 1 98.69 105 ASN A N 1
ATOM 764 C CA . ASN A 1 105 ? 4.965 11.07 -7.992 1 98.69 105 ASN A CA 1
ATOM 765 C C . ASN A 1 105 ? 4.09 9.914 -8.461 1 98.69 105 ASN A C 1
ATOM 767 O O . ASN A 1 105 ? 4.398 8.75 -8.203 1 98.69 105 ASN A O 1
ATOM 771 N N . ILE A 1 106 ? 2.979 10.25 -9.141 1 98.81 106 ILE A N 1
ATOM 772 C CA . ILE A 1 106 ? 2.08 9.242 -9.68 1 98.81 106 ILE A CA 1
ATOM 773 C C . ILE A 1 106 ? 2.828 8.383 -10.703 1 98.81 106 ILE A C 1
ATOM 775 O O . ILE A 1 106 ? 2.838 7.152 -10.594 1 98.81 106 ILE A O 1
ATOM 779 N N . LEU A 1 107 ? 3.49 8.992 -11.594 1 98.69 107 LEU A N 1
ATOM 780 C CA . LEU A 1 107 ? 4.172 8.312 -12.688 1 98.69 107 LEU A CA 1
ATOM 781 C C . LEU A 1 107 ? 5.289 7.418 -12.156 1 98.69 107 LEU A C 1
ATOM 783 O O . LEU A 1 107 ? 5.418 6.266 -12.57 1 98.69 107 LEU A O 1
ATOM 787 N N . LEU A 1 108 ? 6.094 7.949 -11.328 1 98.81 108 LEU A N 1
ATOM 788 C CA . LEU A 1 108 ? 7.254 7.223 -10.82 1 98.81 108 LEU A CA 1
ATOM 789 C C . LEU A 1 108 ? 6.82 6.027 -9.977 1 98.81 108 LEU A C 1
ATOM 791 O O . LEU A 1 108 ? 7.352 4.926 -10.141 1 98.81 108 LEU A O 1
ATOM 795 N N . ASN A 1 109 ? 5.848 6.227 -9.078 1 98.88 109 ASN A N 1
ATOM 796 C CA . ASN A 1 109 ? 5.383 5.109 -8.266 1 98.88 109 ASN A CA 1
ATOM 797 C C . ASN A 1 109 ? 4.805 3.988 -9.125 1 98.88 109 ASN A C 1
ATOM 799 O O . ASN A 1 109 ? 5.133 2.818 -8.938 1 98.88 109 ASN A O 1
ATOM 803 N N . VAL A 1 110 ? 3.941 4.348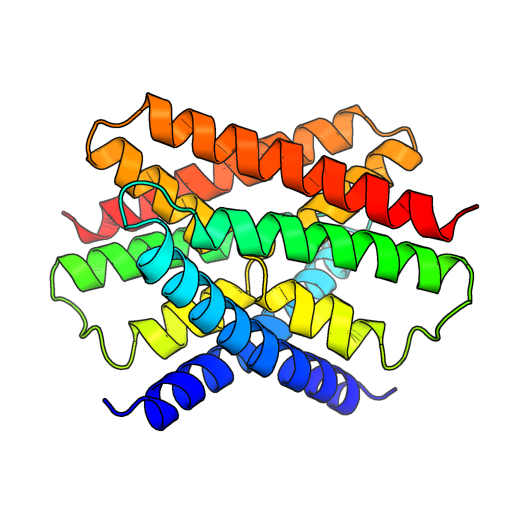 -10.078 1 98.88 110 VAL A N 1
ATOM 804 C CA . VAL A 1 110 ? 3.252 3.344 -10.883 1 98.88 110 VAL A CA 1
ATOM 805 C C . VAL A 1 110 ? 4.25 2.643 -11.797 1 98.88 110 VAL A C 1
ATOM 807 O O . VAL A 1 110 ? 4.383 1.416 -11.766 1 98.88 110 VAL A O 1
ATOM 810 N N . THR A 1 111 ? 5.039 3.354 -12.539 1 98.81 111 THR A N 1
ATOM 811 C CA . THR A 1 111 ? 5.906 2.779 -13.562 1 98.81 111 THR A CA 1
ATOM 812 C C . THR A 1 111 ? 7.078 2.039 -12.93 1 98.81 111 THR A C 1
ATOM 814 O O . THR A 1 111 ? 7.383 0.905 -13.305 1 98.81 111 THR A O 1
ATOM 817 N N . LEU A 1 112 ? 7.715 2.627 -11.953 1 98.81 112 LEU A N 1
ATOM 818 C CA . LEU A 1 112 ? 8.914 2.021 -11.391 1 98.81 112 LEU A CA 1
ATOM 819 C C . LEU A 1 112 ? 8.562 0.812 -10.531 1 98.81 112 LEU A C 1
ATOM 821 O O . LEU A 1 112 ? 9.312 -0.163 -10.484 1 98.81 112 LEU A O 1
ATOM 825 N N . SER A 1 113 ? 7.438 0.863 -9.852 1 98.94 113 SER A N 1
ATOM 826 C CA . SER A 1 113 ? 7.062 -0.277 -9.023 1 98.94 113 SER A CA 1
ATOM 827 C C . SER A 1 113 ? 6.652 -1.472 -9.875 1 98.94 113 SER A C 1
ATOM 829 O O . SER A 1 113 ? 7.062 -2.604 -9.609 1 98.94 113 SER A O 1
ATOM 831 N N . ILE A 1 114 ? 5.82 -1.236 -10.914 1 98.88 114 ILE A N 1
ATOM 832 C CA . ILE A 1 114 ? 5.395 -2.33 -11.773 1 98.88 114 ILE A CA 1
ATOM 833 C C . ILE A 1 114 ? 6.602 -2.902 -12.516 1 98.88 114 ILE A C 1
ATOM 835 O O . ILE A 1 114 ? 6.746 -4.121 -12.625 1 98.88 114 ILE A O 1
ATOM 839 N N . THR A 1 115 ? 7.5 -2.031 -13 1 98.81 115 THR A N 1
ATOM 840 C CA . THR A 1 115 ? 8.703 -2.482 -13.688 1 98.81 115 THR A CA 1
ATOM 841 C C . THR A 1 115 ? 9.609 -3.266 -12.742 1 98.81 115 THR A C 1
ATOM 843 O O . THR A 1 115 ? 10.141 -4.316 -13.109 1 98.81 115 THR A O 1
ATOM 846 N N . ALA A 1 116 ? 9.812 -2.736 -11.547 1 98.81 116 ALA A N 1
ATOM 847 C CA . ALA A 1 116 ? 10.625 -3.432 -10.555 1 98.81 116 ALA A CA 1
ATOM 848 C C . ALA A 1 116 ? 10.039 -4.805 -10.234 1 98.81 116 ALA A C 1
ATOM 850 O O . ALA A 1 116 ? 10.773 -5.789 -10.125 1 98.81 116 ALA A O 1
ATOM 851 N N . CYS A 1 117 ? 8.742 -4.859 -10.047 1 98.75 117 CYS A N 1
ATOM 852 C CA . CYS A 1 117 ? 8.062 -6.125 -9.789 1 98.75 117 CYS A CA 1
ATOM 853 C C . CYS A 1 117 ? 8.297 -7.105 -10.938 1 98.75 117 CYS A C 1
ATOM 855 O O . CYS A 1 117 ? 8.586 -8.281 -10.703 1 98.75 117 CYS A O 1
ATOM 857 N N . PHE A 1 118 ? 8.18 -6.633 -12.164 1 98.5 118 PHE A N 1
ATOM 858 C CA . PHE A 1 118 ? 8.383 -7.453 -13.352 1 98.5 118 PHE A CA 1
ATOM 859 C C . PHE A 1 118 ? 9.812 -7.977 -13.406 1 98.5 118 PHE A C 1
ATOM 861 O O . PHE A 1 118 ? 10.039 -9.156 -13.688 1 98.5 118 PHE A O 1
ATOM 868 N N . ILE A 1 119 ? 10.742 -7.113 -13.172 1 98.31 119 ILE A N 1
ATOM 869 C CA . ILE A 1 119 ? 12.156 -7.492 -13.172 1 98.31 119 ILE A CA 1
ATOM 870 C C . ILE A 1 119 ? 12.398 -8.562 -12.117 1 98.31 119 ILE A C 1
ATOM 872 O O . ILE A 1 119 ? 13.055 -9.578 -12.383 1 98.31 119 ILE A O 1
ATOM 876 N N . GLY A 1 120 ? 11.906 -8.32 -10.891 1 98.19 120 GLY A N 1
ATOM 877 C CA . GLY A 1 120 ? 12.023 -9.336 -9.852 1 98.19 120 GLY A CA 1
ATOM 878 C C . GLY A 1 120 ? 11.422 -10.672 -10.25 1 98.19 120 GLY A C 1
ATOM 879 O O . GLY A 1 120 ? 12.016 -11.719 -9.992 1 98.19 120 GLY A O 1
ATOM 880 N N . PHE A 1 121 ? 10.289 -10.609 -10.859 1 97.44 121 PHE A N 1
ATOM 881 C CA . PHE A 1 121 ? 9.586 -11.805 -11.297 1 97.44 121 PHE A CA 1
ATOM 882 C C . PHE A 1 121 ? 10.391 -12.555 -12.352 1 97.44 121 PHE A C 1
ATOM 884 O O . PHE A 1 121 ? 10.445 -13.789 -12.344 1 97.44 121 PHE A O 1
ATOM 891 N N . GLN A 1 122 ? 11.055 -11.883 -13.25 1 96.44 122 GLN A N 1
ATOM 892 C CA . GLN A 1 122 ? 11.82 -12.484 -14.336 1 96.44 122 GLN A CA 1
ATOM 893 C C . GLN A 1 122 ? 13.141 -13.055 -13.828 1 96.44 122 GLN A C 1
ATOM 895 O O . GLN A 1 122 ? 13.68 -14 -14.406 1 96.44 122 GLN A O 1
ATOM 900 N N . LEU A 1 123 ? 13.688 -12.422 -12.82 1 92.12 123 LEU A N 1
ATOM 901 C CA . LEU A 1 123 ? 14.992 -12.82 -12.289 1 92.12 123 LEU A CA 1
ATOM 902 C C . LEU A 1 123 ? 14.961 -14.273 -11.812 1 92.12 123 LEU A C 1
ATOM 904 O O . LEU A 1 123 ? 15.977 -14.969 -11.867 1 92.12 123 LEU A O 1
ATOM 908 N N . MET A 1 124 ? 13.852 -14.781 -11.336 1 87 124 MET A N 1
ATOM 909 C CA . MET A 1 124 ? 13.797 -16.141 -10.789 1 87 124 MET A CA 1
ATOM 910 C C . MET A 1 124 ? 13.172 -17.109 -11.789 1 87 124 MET A C 1
ATOM 912 O O . MET A 1 124 ? 13.07 -18.297 -11.516 1 87 124 MET A O 1
ATOM 916 N N . LYS A 1 125 ? 12.586 -16.703 -12.938 1 83.19 125 LYS A N 1
ATOM 917 C CA . LYS A 1 125 ? 12.086 -17.578 -13.992 1 83.19 125 LYS A CA 1
ATOM 918 C C . LYS A 1 125 ? 13.234 -18.188 -14.789 1 83.19 125 LYS A C 1
ATOM 920 O O . LYS A 1 125 ? 13.086 -19.281 -15.367 1 83.19 125 LYS A O 1
ATOM 925 N N . SER A 1 126 ? 14.508 -17.578 -14.93 1 59.59 126 SER A N 1
ATOM 926 C CA . SER A 1 126 ? 15.578 -18.172 -15.734 1 59.59 126 SER A CA 1
ATOM 927 C C . SER A 1 126 ? 16.156 -19.406 -15.055 1 59.59 126 SER A C 1
ATOM 929 O O . SER A 1 126 ? 16.203 -19.484 -13.828 1 59.59 126 SER A O 1
ATOM 931 N N . MET B 1 1 ? 6.121 11.102 22.891 1 77.62 1 MET B N 1
ATOM 932 C CA . MET B 1 1 ? 6.012 9.648 22.766 1 77.62 1 MET B CA 1
ATOM 933 C C . MET B 1 1 ? 7.363 9.023 22.453 1 77.62 1 MET B C 1
ATOM 935 O O . MET B 1 1 ? 8.094 9.531 21.594 1 77.62 1 MET B O 1
ATOM 939 N N . ASN B 1 2 ? 7.727 8.031 23.25 1 89 2 ASN B N 1
ATOM 940 C CA . ASN B 1 2 ? 9.023 7.418 22.984 1 89 2 ASN B CA 1
ATOM 941 C C . ASN B 1 2 ? 8.992 6.551 21.734 1 89 2 ASN B C 1
ATOM 943 O O . ASN B 1 2 ? 7.918 6.145 21.281 1 89 2 ASN B O 1
ATOM 947 N N . GLN B 1 3 ? 10.117 6.379 21.141 1 90.31 3 GLN B N 1
ATOM 948 C CA . GLN B 1 3 ? 10.25 5.676 19.875 1 90.31 3 GLN B CA 1
ATOM 949 C C . GLN B 1 3 ? 9.688 4.262 19.953 1 90.31 3 GLN B C 1
ATOM 951 O O . GLN B 1 3 ? 9.07 3.771 19.016 1 90.31 3 GLN B O 1
ATOM 956 N N . PHE B 1 4 ? 9.914 3.623 21.031 1 91.44 4 PHE B N 1
ATOM 957 C CA . PHE B 1 4 ? 9.445 2.254 21.203 1 91.44 4 PHE B CA 1
ATOM 958 C C . PHE B 1 4 ? 7.922 2.201 21.234 1 91.44 4 PHE B C 1
ATOM 960 O O . PHE B 1 4 ? 7.316 1.284 20.672 1 91.44 4 PHE B O 1
ATOM 967 N N . MET B 1 5 ? 7.367 3.131 21.969 1 93.44 5 MET B N 1
ATOM 968 C CA . MET B 1 5 ? 5.91 3.209 22.016 1 93.44 5 MET B CA 1
ATOM 969 C C . MET B 1 5 ? 5.328 3.508 20.641 1 93.44 5 MET B C 1
ATOM 971 O O . MET B 1 5 ? 4.301 2.945 20.266 1 93.44 5 MET B O 1
ATOM 975 N N . LEU B 1 6 ? 5.969 4.316 19.922 1 95.31 6 LEU B N 1
ATOM 976 C CA . LEU B 1 6 ? 5.547 4.676 18.578 1 95.31 6 LEU B CA 1
ATOM 977 C C . LEU B 1 6 ? 5.559 3.459 17.656 1 95.31 6 LEU B C 1
ATOM 979 O O . LEU B 1 6 ? 4.57 3.184 16.969 1 95.31 6 LEU B O 1
ATOM 983 N N . LEU B 1 7 ? 6.613 2.74 17.703 1 96.94 7 LEU B N 1
ATOM 984 C CA . LEU B 1 7 ? 6.746 1.552 16.875 1 96.94 7 LEU B CA 1
ATOM 985 C C . LEU B 1 7 ? 5.746 0.478 17.297 1 96.94 7 LEU B C 1
ATOM 987 O O . LEU B 1 7 ? 5.25 -0.277 16.453 1 96.94 7 LEU B O 1
ATOM 991 N N . GLY B 1 8 ? 5.484 0.432 18.578 1 97.5 8 GLY B N 1
ATOM 992 C CA . GLY B 1 8 ? 4.469 -0.491 19.047 1 97.5 8 GLY B CA 1
ATOM 993 C C . GLY B 1 8 ? 3.084 -0.192 18.516 1 97.5 8 GLY B C 1
ATOM 994 O O . GLY B 1 8 ? 2.352 -1.105 18.125 1 97.5 8 GLY B O 1
ATOM 995 N N . PHE B 1 9 ? 2.719 1.054 18.531 1 97.38 9 PHE B N 1
ATOM 996 C CA . PHE B 1 9 ? 1.436 1.479 17.984 1 97.38 9 PHE B CA 1
ATOM 997 C C . PHE B 1 9 ? 1.353 1.168 16.5 1 97.38 9 PHE B C 1
ATOM 999 O O . PHE B 1 9 ? 0.331 0.671 16.016 1 97.38 9 PHE B O 1
ATOM 1006 N N . ILE B 1 10 ? 2.406 1.428 15.781 1 98.19 10 ILE B N 1
ATOM 1007 C CA . ILE B 1 10 ? 2.469 1.185 14.344 1 98.19 10 ILE B CA 1
ATOM 1008 C C . ILE B 1 10 ? 2.363 -0.313 14.07 1 98.19 10 ILE B C 1
ATOM 1010 O O . ILE B 1 10 ? 1.615 -0.737 13.188 1 98.19 10 ILE B O 1
ATOM 1014 N N . ALA B 1 11 ? 3.076 -1.047 14.898 1 98.5 11 ALA B N 1
ATOM 1015 C CA . ALA B 1 11 ? 3.051 -2.5 14.758 1 98.5 11 ALA B CA 1
ATOM 1016 C C . ALA B 1 11 ? 1.651 -3.053 15.008 1 98.5 11 ALA B C 1
ATOM 1018 O O . ALA B 1 11 ? 1.193 -3.949 14.289 1 98.5 11 ALA B O 1
ATOM 1019 N N . PHE B 1 12 ? 1.058 -2.537 15.992 1 98.06 12 PHE B N 1
ATOM 1020 C CA . PHE B 1 12 ? -0.298 -2.951 16.328 1 98.06 12 PHE B CA 1
ATOM 1021 C C . PHE B 1 12 ? -1.257 -2.67 15.188 1 98.06 12 PHE B C 1
ATOM 1023 O O . PHE B 1 12 ? -1.996 -3.559 14.758 1 98.06 12 PHE B O 1
ATOM 1030 N N . GLY B 1 13 ? -1.278 -1.506 14.719 1 98.38 13 GLY B N 1
ATOM 1031 C CA . GLY B 1 13 ? -2.104 -1.146 13.57 1 98.38 13 GLY B CA 1
ATOM 1032 C C . GLY B 1 13 ? -1.771 -1.942 12.328 1 98.38 13 GLY B C 1
ATOM 1033 O O . GLY B 1 13 ? -2.67 -2.377 11.602 1 98.38 13 GLY B O 1
ATOM 1034 N N . GLY B 1 14 ? -0.488 -2.096 12.094 1 98.62 14 GLY B N 1
ATOM 1035 C CA . GLY B 1 14 ? -0.04 -2.84 10.93 1 98.62 14 GLY B CA 1
ATOM 1036 C C . GLY B 1 14 ? -0.508 -4.281 10.93 1 98.62 14 GLY B C 1
ATOM 1037 O O . GLY B 1 14 ? -0.905 -4.809 9.891 1 98.62 14 GLY B O 1
ATOM 1038 N N . ALA B 1 15 ? -0.447 -4.871 12.062 1 98.56 15 ALA B N 1
ATOM 1039 C CA . ALA B 1 15 ? -0.906 -6.25 12.195 1 98.56 15 ALA B CA 1
ATOM 1040 C C . ALA B 1 15 ? -2.381 -6.375 11.828 1 98.56 15 ALA B C 1
ATOM 1042 O O . ALA B 1 15 ? -2.758 -7.246 11.039 1 98.56 15 ALA B O 1
ATOM 1043 N N . PHE B 1 16 ? -3.164 -5.535 12.289 1 98.5 16 PHE B N 1
ATOM 1044 C CA . PHE B 1 16 ? -4.602 -5.594 12.039 1 98.5 16 PHE B CA 1
ATOM 1045 C C . PHE B 1 16 ? -4.922 -5.176 10.609 1 98.5 16 PHE B C 1
ATOM 1047 O O . PHE B 1 16 ? -5.832 -5.723 9.984 1 98.5 16 PHE B O 1
ATOM 1054 N N . GLY B 1 17 ? -4.172 -4.207 10.141 1 98.75 17 GLY B N 1
ATOM 1055 C CA . GLY B 1 17 ? -4.363 -3.791 8.758 1 98.75 17 GLY B CA 1
ATOM 1056 C C . GLY B 1 17 ? -4.066 -4.891 7.758 1 98.75 17 GLY B C 1
ATOM 1057 O O . GLY B 1 17 ? -4.832 -5.102 6.812 1 98.75 17 GLY B O 1
ATOM 1058 N N . ALA B 1 18 ? -3.031 -5.559 8.031 1 98.69 18 ALA B N 1
ATOM 1059 C CA . ALA B 1 18 ? -2.645 -6.656 7.145 1 98.69 18 ALA B CA 1
ATOM 1060 C C . ALA B 1 18 ? -3.688 -7.77 7.168 1 98.69 18 ALA B C 1
ATOM 1062 O O . ALA B 1 18 ? -4.027 -8.328 6.125 1 98.69 18 ALA B O 1
ATOM 1063 N N . CYS B 1 19 ? -4.168 -8.102 8.328 1 98.69 19 CYS B N 1
ATOM 1064 C CA . CYS B 1 19 ? -5.188 -9.133 8.453 1 98.69 19 CYS B CA 1
ATOM 1065 C C . CYS B 1 19 ? -6.484 -8.703 7.781 1 98.69 19 CYS B C 1
ATOM 1067 O O . CYS B 1 19 ? -7.141 -9.5 7.109 1 98.69 19 CYS B O 1
ATOM 1069 N N . ALA B 1 20 ? -6.871 -7.5 7.969 1 98.75 20 ALA B N 1
ATOM 1070 C CA . ALA B 1 20 ? -8.07 -6.973 7.328 1 98.75 20 ALA B CA 1
ATOM 1071 C C . ALA B 1 20 ? -7.953 -7.02 5.809 1 98.75 20 ALA B C 1
ATOM 1073 O O . ALA B 1 20 ? -8.906 -7.387 5.113 1 98.75 20 ALA B O 1
ATOM 1074 N N . ARG B 1 21 ? -6.793 -6.613 5.316 1 98.62 21 ARG B N 1
ATOM 1075 C CA . ARG B 1 21 ? -6.582 -6.684 3.875 1 98.62 21 ARG B CA 1
ATOM 1076 C C . ARG B 1 21 ? -6.797 -8.102 3.357 1 98.62 21 ARG B C 1
ATOM 1078 O O . ARG B 1 21 ? -7.469 -8.297 2.344 1 98.62 21 ARG B O 1
ATOM 1085 N N . TYR B 1 22 ? -6.227 -9.039 4.047 1 97.94 22 TYR B N 1
ATOM 1086 C CA . TYR B 1 22 ? -6.352 -10.43 3.641 1 97.94 22 TYR B CA 1
ATOM 1087 C C . TYR B 1 22 ? -7.809 -10.867 3.623 1 97.94 22 TYR B C 1
ATOM 1089 O O . TYR B 1 22 ? -8.273 -11.469 2.65 1 97.94 22 TYR B O 1
ATOM 1097 N N . LEU B 1 23 ? -8.5 -10.539 4.688 1 98.12 23 LEU B N 1
ATOM 1098 C CA . LEU B 1 23 ? -9.891 -10.969 4.824 1 98.12 23 LEU B CA 1
ATOM 1099 C C . LEU B 1 23 ? -10.773 -10.289 3.781 1 98.12 23 LEU B C 1
ATOM 1101 O O . LEU B 1 23 ? -11.648 -10.93 3.195 1 98.12 23 LEU B O 1
ATOM 1105 N N . ILE B 1 24 ? -10.586 -9.055 3.496 1 98.31 24 ILE B N 1
ATOM 1106 C CA . ILE B 1 24 ? -11.352 -8.328 2.49 1 98.31 24 ILE B CA 1
ATOM 1107 C C . ILE B 1 24 ? -11.047 -8.891 1.103 1 98.31 24 ILE B C 1
ATOM 1109 O O . ILE B 1 24 ? -11.953 -9.062 0.281 1 98.31 24 ILE B O 1
ATOM 1113 N N . SER B 1 25 ? -9.758 -9.125 0.833 1 97.38 25 SER B N 1
ATOM 1114 C CA . SER B 1 25 ? -9.367 -9.688 -0.456 1 97.38 25 SER B CA 1
ATOM 1115 C C . SER B 1 25 ? -10.031 -11.039 -0.692 1 97.38 25 SER B C 1
ATOM 1117 O O . SER B 1 25 ? -10.516 -11.312 -1.79 1 97.38 25 SER B O 1
ATOM 1119 N N . GLU B 1 26 ? -10.07 -11.836 0.398 1 96.5 26 GLU B N 1
ATOM 1120 C CA . GLU B 1 26 ? -10.727 -13.141 0.297 1 96.5 26 GLU B CA 1
ATOM 1121 C C . GLU B 1 26 ? -12.227 -12.984 0.066 1 96.5 26 GLU B C 1
ATOM 1123 O O . GLU B 1 26 ? -12.82 -13.727 -0.715 1 96.5 26 GLU B O 1
ATOM 1128 N N . LEU B 1 27 ? -12.812 -12.078 0.782 1 97.56 27 LEU B N 1
ATOM 1129 C CA . LEU B 1 27 ? -14.242 -11.82 0.62 1 97.56 27 LEU B CA 1
ATOM 1130 C C . LEU B 1 27 ? -14.555 -11.391 -0.808 1 97.56 27 LEU B C 1
ATOM 1132 O O . LEU B 1 27 ? -15.562 -11.805 -1.38 1 97.56 27 LEU B O 1
ATOM 1136 N N . CYS B 1 28 ? -13.742 -10.594 -1.39 1 97.69 28 CYS B N 1
ATOM 1137 C CA . CYS B 1 28 ? -13.938 -10.125 -2.754 1 97.69 28 CYS B CA 1
ATOM 1138 C C . CYS B 1 28 ? -13.828 -11.273 -3.752 1 97.69 28 CYS B C 1
ATOM 1140 O O . CYS B 1 28 ? -14.547 -11.305 -4.75 1 97.69 28 CYS B O 1
ATOM 1142 N N . VAL B 1 29 ? -12.906 -12.156 -3.445 1 95.75 29 VAL B N 1
ATOM 1143 C CA . VAL B 1 29 ? -12.758 -13.312 -4.32 1 95.75 29 VAL B CA 1
ATOM 1144 C C . VAL B 1 29 ? -14.039 -14.148 -4.297 1 95.75 29 VAL B C 1
ATOM 1146 O O . VAL B 1 29 ? -14.516 -14.594 -5.34 1 95.75 29 VAL B O 1
ATOM 1149 N N . VAL B 1 30 ? -14.602 -14.336 -3.127 1 96.94 30 VAL B N 1
ATOM 1150 C CA . VAL B 1 30 ? -15.797 -15.156 -2.953 1 96.94 30 VAL B CA 1
ATOM 1151 C C . VAL B 1 30 ? -16.984 -14.469 -3.619 1 96.94 30 VAL B C 1
ATOM 1153 O O . VAL B 1 30 ? -17.812 -15.125 -4.262 1 96.94 30 VAL B O 1
ATOM 1156 N N . LEU B 1 31 ? -17.094 -13.211 -3.549 1 97.25 31 LEU B N 1
ATOM 1157 C CA . LEU B 1 31 ? -18.281 -12.477 -3.99 1 97.25 31 LEU B CA 1
ATOM 1158 C C . LEU B 1 31 ? -18.188 -12.133 -5.473 1 97.25 31 LEU B C 1
ATOM 1160 O O . LEU B 1 31 ? -19.188 -12.109 -6.176 1 97.25 31 LEU B O 1
ATOM 1164 N N . LEU B 1 32 ? -16.938 -11.844 -5.961 1 96.88 32 LEU B N 1
ATOM 1165 C CA . LEU B 1 32 ? -16.812 -11.25 -7.285 1 96.88 32 LEU B CA 1
ATOM 1166 C C . LEU B 1 32 ? -15.977 -12.125 -8.203 1 96.88 32 LEU B C 1
ATOM 1168 O O . LEU B 1 32 ? -15.914 -11.898 -9.414 1 96.88 32 LEU B O 1
ATOM 1172 N N . GLY B 1 33 ? -15.273 -13.188 -7.617 1 94.31 33 GLY B N 1
ATOM 1173 C CA . GLY B 1 33 ? -14.469 -14.109 -8.406 1 94.31 33 GLY B CA 1
ATOM 1174 C C . GLY B 1 33 ? -13.031 -13.664 -8.562 1 94.31 33 GLY B C 1
ATOM 1175 O O . GLY B 1 33 ? -12.602 -12.695 -7.926 1 94.31 33 GLY B O 1
ATOM 1176 N N . LYS B 1 34 ? -12.258 -14.375 -9.398 1 93.81 34 LYS B N 1
ATOM 1177 C CA . LYS B 1 34 ? -10.82 -14.172 -9.523 1 93.81 34 LYS B CA 1
ATOM 1178 C C . LYS B 1 34 ? -10.469 -13.523 -10.867 1 93.81 34 LYS B C 1
ATOM 1180 O O . LYS B 1 34 ? -9.297 -13.453 -11.242 1 93.81 34 LYS B O 1
ATOM 1185 N N . GLY B 1 35 ? -11.43 -13.055 -11.586 1 94.5 35 GLY B N 1
ATOM 1186 C CA . GLY B 1 35 ? -11.203 -12.547 -12.93 1 94.5 35 GLY B CA 1
ATOM 1187 C C . GLY B 1 35 ? -10.586 -11.164 -12.945 1 94.5 35 GLY B C 1
ATOM 1188 O O . GLY B 1 35 ? -10.102 -10.711 -13.984 1 94.5 35 GLY B O 1
ATOM 1189 N N . PHE B 1 36 ? -10.633 -10.414 -11.891 1 97.75 36 PHE B N 1
ATOM 1190 C CA . PHE B 1 36 ? -10.078 -9.078 -11.711 1 97.75 36 PHE B CA 1
ATOM 1191 C C . PHE B 1 36 ? -9.617 -8.875 -10.273 1 97.75 36 PHE B C 1
ATOM 1193 O O . PHE B 1 36 ? -10.102 -9.531 -9.359 1 97.75 36 PHE B O 1
ATOM 1200 N N . PRO B 1 37 ? -8.586 -8.078 -10.125 1 98 37 PRO B N 1
ATOM 1201 C CA . PRO B 1 37 ? -8.094 -7.879 -8.758 1 98 37 PRO B CA 1
ATOM 1202 C C . PRO B 1 37 ? -9 -6.977 -7.93 1 98 37 PRO B C 1
ATOM 1204 O O . PRO B 1 37 ? -8.562 -5.93 -7.445 1 98 37 PRO B O 1
ATOM 1207 N N . TYR B 1 38 ? -10.172 -7.426 -7.602 1 98.5 38 TYR B N 1
ATOM 1208 C CA . TYR B 1 38 ? -11.18 -6.652 -6.883 1 98.5 38 TYR B CA 1
ATOM 1209 C C . TYR B 1 38 ? -10.742 -6.387 -5.449 1 98.5 38 TYR B C 1
ATOM 1211 O O . TYR B 1 38 ? -11.094 -5.355 -4.867 1 98.5 38 TYR B O 1
ATOM 1219 N N . GLY B 1 39 ? -10.078 -7.355 -4.855 1 98.38 39 GLY B N 1
ATOM 1220 C CA . GLY B 1 39 ? -9.633 -7.195 -3.48 1 98.38 39 GLY B CA 1
ATOM 1221 C C . GLY B 1 39 ? -8.672 -6.031 -3.299 1 98.38 39 GLY B C 1
ATOM 1222 O O . GLY B 1 39 ? -8.906 -5.156 -2.463 1 98.38 39 GLY B O 1
ATOM 1223 N N . THR B 1 40 ? -7.648 -6.035 -4.121 1 98.56 40 THR B N 1
ATOM 1224 C CA . THR B 1 40 ? -6.648 -4.973 -4.078 1 98.56 40 THR B CA 1
ATOM 1225 C C . THR B 1 40 ? -7.293 -3.615 -4.348 1 98.56 40 THR B C 1
ATOM 1227 O O . THR B 1 40 ? -7.008 -2.637 -3.656 1 98.56 40 THR B O 1
ATOM 1230 N N . LEU B 1 41 ? -8.133 -3.574 -5.32 1 98.75 41 LEU B N 1
ATOM 1231 C CA . LEU B 1 41 ? -8.836 -2.344 -5.672 1 98.75 41 LEU B CA 1
ATOM 1232 C C . LEU B 1 41 ? -9.656 -1.829 -4.492 1 98.75 41 LEU B C 1
ATOM 1234 O O . LEU B 1 41 ? -9.586 -0.646 -4.152 1 98.75 41 LEU B O 1
ATOM 1238 N N . THR B 1 42 ? -10.375 -2.684 -3.9 1 98.81 42 THR B N 1
ATOM 1239 C CA . THR B 1 42 ? -11.266 -2.328 -2.803 1 98.81 42 THR B CA 1
ATOM 1240 C C . THR B 1 42 ? -10.477 -1.756 -1.628 1 98.81 42 THR B C 1
ATOM 1242 O O . THR B 1 42 ? -10.789 -0.675 -1.127 1 98.81 42 THR B O 1
ATOM 1245 N N . VAL B 1 43 ? -9.438 -2.408 -1.203 1 98.81 43 VAL B N 1
ATOM 1246 C CA . VAL B 1 43 ? -8.719 -1.985 -0.006 1 98.81 43 VAL B CA 1
ATOM 1247 C C . VAL B 1 43 ? -7.965 -0.686 -0.285 1 98.81 43 VAL 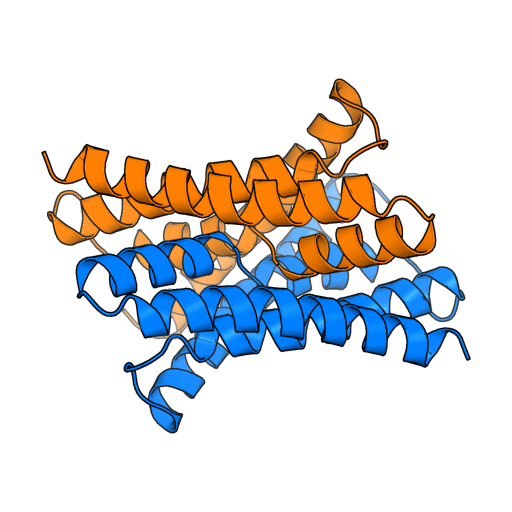B C 1
ATOM 1249 O O . VAL B 1 43 ? -7.832 0.164 0.599 1 98.81 43 VAL B O 1
ATOM 1252 N N . ASN B 1 44 ? -7.5 -0.503 -1.509 1 98.88 44 ASN B N 1
ATOM 1253 C CA . ASN B 1 44 ? -6.797 0.725 -1.859 1 98.88 44 ASN B CA 1
ATOM 1254 C C . ASN B 1 44 ? -7.738 1.927 -1.875 1 98.88 44 ASN B C 1
ATOM 1256 O O . ASN B 1 44 ? -7.391 2.996 -1.371 1 98.88 44 ASN B O 1
ATOM 1260 N N . ILE B 1 45 ? -8.906 1.723 -2.396 1 98.88 45 ILE B N 1
ATOM 1261 C CA . ILE B 1 45 ? -9.875 2.811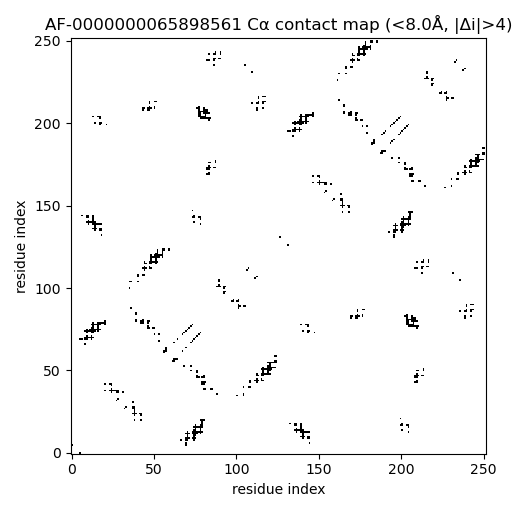 -2.475 1 98.88 45 ILE B CA 1
ATOM 1262 C C . ILE B 1 45 ? -10.391 3.146 -1.075 1 98.88 45 ILE B C 1
ATOM 1264 O O . ILE B 1 45 ? -10.367 4.309 -0.66 1 98.88 45 ILE B O 1
ATOM 1268 N N . VAL B 1 46 ? -10.812 2.166 -0.348 1 98.81 46 VAL B N 1
ATOM 1269 C CA . VAL B 1 46 ? -11.375 2.357 0.982 1 98.81 46 VAL B CA 1
ATOM 1270 C C . VAL B 1 46 ? -10.32 2.941 1.916 1 98.81 46 VAL B C 1
ATOM 1272 O O . VAL B 1 46 ? -10.594 3.896 2.65 1 98.81 46 VAL B O 1
ATOM 1275 N N . GLY B 1 47 ? -9.148 2.365 1.887 1 98.81 47 GLY B N 1
ATOM 1276 C CA . GLY B 1 47 ? -8.062 2.869 2.717 1 98.81 47 GLY B CA 1
ATOM 1277 C C . GLY B 1 47 ? -7.699 4.309 2.41 1 98.81 47 GLY B C 1
ATOM 1278 O O . GLY B 1 47 ? -7.434 5.094 3.322 1 98.81 47 GLY B O 1
ATOM 1279 N N . SER B 1 48 ? -7.68 4.684 1.18 1 98.88 48 SER B N 1
ATOM 1280 C CA . SER B 1 48 ? -7.344 6.047 0.784 1 98.88 48 SER B CA 1
ATOM 1281 C C . SER B 1 48 ? -8.43 7.031 1.22 1 98.88 48 SER B C 1
ATOM 1283 O O . SER B 1 48 ? -8.125 8.156 1.628 1 98.88 48 SER B O 1
ATOM 1285 N N . LEU B 1 49 ? -9.695 6.594 1.125 1 98.81 49 LEU B N 1
ATOM 1286 C CA . LEU B 1 49 ? -10.789 7.43 1.6 1 98.81 49 LEU B CA 1
ATOM 1287 C C . LEU B 1 49 ? -10.633 7.734 3.086 1 98.81 49 LEU B C 1
ATOM 1289 O O . LEU B 1 49 ? -10.727 8.891 3.5 1 98.81 49 LEU B O 1
ATOM 1293 N N . ILE B 1 50 ? -10.406 6.734 3.863 1 98.62 50 ILE B N 1
ATOM 1294 C CA . ILE B 1 50 ? -10.281 6.883 5.309 1 98.62 50 ILE B CA 1
ATOM 1295 C C . ILE B 1 50 ? -9.047 7.719 5.641 1 98.62 50 ILE B C 1
ATOM 1297 O O . ILE B 1 50 ? -9.062 8.516 6.586 1 98.62 50 ILE B O 1
ATOM 1301 N N . MET B 1 51 ? -7.965 7.582 4.887 1 98.44 51 MET B N 1
ATOM 1302 C CA . MET B 1 51 ? -6.762 8.383 5.086 1 98.44 51 MET B CA 1
ATOM 1303 C C . MET B 1 51 ? -7.062 9.867 4.902 1 98.44 51 MET B C 1
ATOM 1305 O O . MET B 1 51 ? -6.594 10.703 5.68 1 98.44 51 MET B O 1
ATOM 1309 N N . GLY B 1 52 ? -7.805 10.156 3.826 1 98.38 52 GLY B N 1
ATOM 1310 C CA . GLY B 1 52 ? -8.203 11.539 3.627 1 98.38 52 GLY B CA 1
ATOM 1311 C C . GLY B 1 52 ? -8.977 12.117 4.801 1 98.38 52 GLY B C 1
ATOM 1312 O O . GLY B 1 52 ? -8.688 13.219 5.262 1 98.38 52 GLY B O 1
ATOM 1313 N N . VAL B 1 53 ? -9.93 11.375 5.305 1 98 53 VAL B N 1
ATOM 1314 C CA . VAL B 1 53 ? -10.734 11.789 6.453 1 98 53 VAL B CA 1
ATOM 1315 C C . VAL B 1 53 ? -9.836 11.977 7.672 1 98 53 VAL B C 1
ATOM 1317 O O . VAL B 1 53 ? -9.945 12.977 8.391 1 98 53 VAL B O 1
ATOM 1320 N N . LEU B 1 54 ? -8.938 11.055 7.879 1 97.38 54 LEU B N 1
ATOM 1321 C CA . LEU B 1 54 ? -8.039 11.094 9.031 1 97.38 54 LEU B CA 1
ATOM 1322 C C . LEU B 1 54 ? -7.152 12.336 8.992 1 97.38 54 LEU B C 1
ATOM 1324 O O . LEU B 1 54 ? -7.055 13.062 9.977 1 97.38 54 LEU B O 1
ATOM 1328 N N . MET B 1 55 ? -6.547 12.57 7.848 1 96.5 55 MET B N 1
ATOM 1329 C CA . MET B 1 55 ? -5.594 13.672 7.73 1 96.5 55 MET B CA 1
ATOM 1330 C C . MET B 1 55 ? -6.301 15.016 7.875 1 96.5 55 MET B C 1
ATOM 1332 O O . MET B 1 55 ? -5.77 15.938 8.492 1 96.5 55 MET B O 1
ATOM 1336 N N . SER B 1 56 ? -7.461 15.055 7.297 1 96.31 56 SER B N 1
ATOM 1337 C CA . SER B 1 56 ? -8.227 16.281 7.453 1 96.31 56 SER B CA 1
ATOM 1338 C C . SER B 1 56 ? -8.648 16.5 8.906 1 96.31 56 SER B C 1
ATOM 1340 O O . SER B 1 56 ? -8.594 17.609 9.422 1 96.31 56 SER B O 1
ATOM 1342 N N . SER B 1 57 ? -9.125 15.469 9.602 1 96.06 57 SER B N 1
ATOM 1343 C CA . SER B 1 57 ? -9.523 15.555 11 1 96.06 57 SER B CA 1
ATOM 1344 C C . SER B 1 57 ? -8.352 15.961 11.883 1 96.06 57 SER B C 1
ATOM 1346 O O . SER B 1 57 ? -8.523 16.719 12.844 1 96.06 57 SER B O 1
ATOM 1348 N N . LEU B 1 58 ? -7.191 15.453 11.555 1 94.06 58 LEU B N 1
ATOM 1349 C CA . LEU B 1 58 ? -5.988 15.812 12.297 1 94.06 58 LEU B CA 1
ATOM 1350 C C . LEU B 1 58 ? -5.629 17.266 12.07 1 94.06 58 LEU B C 1
ATOM 1352 O O . LEU B 1 58 ? -5.332 18 13.023 1 94.06 58 LEU B O 1
ATOM 1356 N N . ASN B 1 59 ? -5.684 17.703 10.836 1 92.25 59 ASN B N 1
ATOM 1357 C CA . ASN B 1 59 ? -5.328 19.062 10.469 1 92.25 59 ASN B CA 1
ATOM 1358 C C . ASN B 1 59 ? -6.293 20.078 11.086 1 92.25 59 ASN B C 1
ATOM 1360 O O . ASN B 1 59 ? -5.895 21.188 11.43 1 92.25 59 ASN B O 1
ATOM 1364 N N . GLN B 1 60 ? -7.555 19.641 11.25 1 93.31 60 GLN B N 1
ATOM 1365 C CA . GLN B 1 60 ? -8.578 20.531 11.812 1 93.31 60 GLN B CA 1
ATOM 1366 C C . GLN B 1 60 ? -8.594 20.453 13.336 1 93.31 60 GLN B C 1
ATOM 1368 O O . GLN B 1 60 ? -9.344 21.188 13.984 1 93.31 60 GLN B O 1
ATOM 1373 N N . GLY B 1 61 ? -7.824 19.547 13.906 1 91.88 61 GLY B N 1
ATOM 1374 C CA . GLY B 1 61 ? -7.73 19.438 15.359 1 91.88 61 GLY B CA 1
ATOM 1375 C C . GLY B 1 61 ? -8.891 18.688 15.977 1 91.88 61 GLY B C 1
ATOM 1376 O O . GLY B 1 61 ? -9.125 18.781 17.188 1 91.88 61 GLY B O 1
ATOM 1377 N N . ILE B 1 62 ? -9.656 18.016 15.164 1 91.25 62 ILE B N 1
ATOM 1378 C CA . ILE B 1 62 ? -10.797 17.25 15.648 1 91.25 62 ILE B CA 1
ATOM 1379 C C . ILE B 1 62 ? -10.312 16.062 16.469 1 91.25 62 ILE B C 1
ATOM 1381 O O . ILE B 1 62 ? -10.938 15.703 17.469 1 91.25 62 ILE B O 1
ATOM 1385 N N . ILE B 1 63 ? -9.188 15.445 16 1 91.38 63 ILE B N 1
ATOM 1386 C CA . ILE B 1 63 ? -8.57 14.352 16.734 1 91.38 63 ILE B CA 1
ATOM 1387 C C . ILE B 1 63 ? -7.09 14.641 16.953 1 91.38 63 ILE B C 1
ATOM 1389 O O . ILE B 1 63 ? -6.492 15.43 16.219 1 91.38 63 ILE B O 1
ATOM 1393 N N . GLU B 1 64 ? -6.598 13.93 18 1 91.25 64 GLU B N 1
ATOM 1394 C CA . GLU B 1 64 ? -5.188 14.141 18.297 1 91.25 64 GLU B CA 1
ATOM 1395 C C . GLU B 1 64 ? -4.301 13.234 17.453 1 91.25 64 GLU B C 1
ATOM 1397 O O . GLU B 1 64 ? -4.676 12.102 17.141 1 91.25 64 GLU B O 1
ATOM 1402 N N . ALA B 1 65 ? -3.176 13.711 17.156 1 89 65 ALA B N 1
ATOM 1403 C CA . ALA B 1 65 ? -2.238 12.992 16.297 1 89 65 ALA B CA 1
ATOM 1404 C C . ALA B 1 65 ? -1.772 11.695 16.969 1 89 65 ALA B C 1
ATOM 1406 O O . ALA B 1 65 ? -1.726 10.648 16.328 1 89 65 ALA B O 1
ATOM 1407 N N . ALA B 1 66 ? -1.436 11.859 18.281 1 87.56 66 ALA B N 1
ATOM 1408 C CA . ALA B 1 66 ? -1.027 10.672 19.016 1 87.56 66 ALA B CA 1
ATOM 1409 C C . ALA B 1 66 ? -2.143 10.188 19.938 1 87.56 66 ALA B C 1
ATOM 1411 O O . ALA B 1 66 ? -2.678 10.961 20.734 1 87.56 66 ALA B O 1
ATOM 1412 N N . PRO B 1 67 ? -2.646 8.945 19.75 1 90.81 67 PRO B N 1
ATOM 1413 C CA . PRO B 1 67 ? -1.972 7.855 19.047 1 90.81 67 PRO B CA 1
ATOM 1414 C C . PRO B 1 67 ? -2.617 7.531 17.703 1 90.81 67 PRO B C 1
ATOM 1416 O O . PRO B 1 67 ? -2.301 6.508 17.094 1 90.81 67 PRO B O 1
ATOM 1419 N N . CYS B 1 68 ? -3.494 8.32 17.25 1 92.25 68 CYS B N 1
ATOM 1420 C CA . CYS B 1 68 ? -4.328 8.016 16.078 1 92.25 68 CYS B CA 1
ATOM 1421 C C . CYS B 1 68 ? -3.482 7.906 14.82 1 92.25 68 CYS B C 1
ATOM 1423 O O . CYS B 1 68 ? -3.635 6.961 14.047 1 92.25 68 CYS B O 1
ATOM 1425 N N . ARG B 1 69 ? -2.588 8.82 14.609 1 94.88 69 ARG B N 1
ATOM 1426 C CA . ARG B 1 69 ? -1.79 8.82 13.391 1 94.88 69 ARG B CA 1
ATOM 1427 C C . ARG B 1 69 ? -0.903 7.582 13.312 1 94.88 69 ARG B C 1
ATOM 1429 O O . ARG B 1 69 ? -0.907 6.867 12.305 1 94.88 69 ARG B O 1
ATOM 1436 N N . PRO B 1 70 ? -0.209 7.215 14.383 1 95.12 70 PRO B N 1
ATOM 1437 C CA . PRO B 1 70 ? 0.634 6.02 14.305 1 95.12 70 PRO B CA 1
ATOM 1438 C C . PRO B 1 70 ? -0.178 4.734 14.18 1 95.12 70 PRO B C 1
ATOM 1440 O O . PRO B 1 70 ? 0.189 3.836 13.422 1 95.12 70 PRO B O 1
ATOM 1443 N N . ILE B 1 71 ? -1.276 4.621 14.891 1 96.19 71 ILE B N 1
ATOM 1444 C CA . ILE B 1 71 ? -2.053 3.389 14.914 1 96.19 71 ILE B CA 1
ATOM 1445 C C . ILE B 1 71 ? -2.873 3.27 13.633 1 96.19 71 ILE B C 1
ATOM 1447 O O . ILE B 1 71 ? -2.791 2.26 12.93 1 96.19 71 ILE B O 1
ATOM 1451 N N . ILE B 1 72 ? -3.594 4.316 13.297 1 97.44 72 ILE B N 1
ATOM 1452 C CA . ILE B 1 72 ? -4.555 4.23 12.203 1 97.44 72 ILE B CA 1
ATOM 1453 C C . ILE B 1 72 ? -3.877 4.613 10.891 1 97.44 72 ILE B C 1
ATOM 1455 O O . ILE B 1 72 ? -3.959 3.875 9.898 1 97.44 72 ILE B O 1
ATOM 1459 N N . GLY B 1 73 ? -3.178 5.711 10.812 1 96.94 73 GLY B N 1
ATOM 1460 C CA . GLY B 1 73 ? -2.58 6.238 9.594 1 96.94 73 GLY B CA 1
ATOM 1461 C C . GLY B 1 73 ? -1.383 5.434 9.125 1 96.94 73 GLY B C 1
ATOM 1462 O O . GLY B 1 73 ? -1.418 4.832 8.047 1 96.94 73 GLY B O 1
ATOM 1463 N N . LEU B 1 74 ? -0.381 5.312 9.977 1 96 74 LEU B N 1
ATOM 1464 C CA . LEU B 1 74 ? 0.886 4.695 9.602 1 96 74 LEU B CA 1
ATOM 1465 C C . LEU B 1 74 ? 0.786 3.174 9.648 1 96 74 LEU B C 1
ATOM 1467 O O . LEU B 1 74 ? 1.378 2.48 8.82 1 96 74 LEU B O 1
ATOM 1471 N N . GLY B 1 75 ? 0.017 2.719 10.641 1 98 75 GLY B N 1
ATOM 1472 C CA . GLY B 1 75 ? -0.072 1.279 10.82 1 98 75 GLY B CA 1
ATOM 1473 C C . GLY B 1 75 ? -1.216 0.651 10.055 1 98 75 GLY B C 1
ATOM 1474 O O . GLY B 1 75 ? -0.998 0.003 9.023 1 98 75 GLY B O 1
ATOM 1475 N N . PHE B 1 76 ? -2.432 0.898 10.461 1 98.69 76 PHE B N 1
ATOM 1476 C CA . PHE B 1 76 ? -3.605 0.192 9.961 1 98.69 76 PHE B CA 1
ATOM 1477 C C . PHE B 1 76 ? -3.828 0.489 8.484 1 98.69 76 PHE B C 1
ATOM 1479 O O . PHE B 1 76 ? -3.846 -0.425 7.656 1 98.69 76 PHE B O 1
ATOM 1486 N N . LEU B 1 77 ? -3.961 1.761 8.133 1 98.44 77 LEU B N 1
ATOM 1487 C CA . LEU B 1 77 ? -4.258 2.129 6.754 1 98.44 77 LEU B CA 1
ATOM 1488 C C . LEU B 1 77 ? -3.072 1.832 5.844 1 98.44 77 LEU B C 1
ATOM 1490 O O . LEU B 1 77 ? -3.252 1.429 4.695 1 98.44 77 LEU B O 1
ATOM 1494 N N . GLY B 1 78 ? -1.923 2.01 6.383 1 97.25 78 GLY B N 1
ATOM 1495 C CA . GLY B 1 78 ? -0.734 1.65 5.625 1 97.25 78 GLY B CA 1
ATOM 1496 C C . GLY B 1 78 ? -0.668 0.174 5.285 1 97.25 78 GLY B C 1
ATOM 1497 O O . GLY B 1 78 ? -0.249 -0.197 4.188 1 97.25 78 GLY B O 1
ATOM 1498 N N . ALA B 1 79 ? -1.046 -0.586 6.184 1 98.44 79 ALA B N 1
ATOM 1499 C CA . ALA B 1 79 ? -0.982 -2.031 5.973 1 98.44 79 ALA B CA 1
ATOM 1500 C C . ALA B 1 79 ? -2.215 -2.533 5.227 1 98.44 79 ALA B C 1
ATOM 1502 O O . ALA B 1 79 ? -2.182 -3.598 4.609 1 98.44 79 ALA B O 1
ATOM 1503 N N . LEU B 1 80 ? -3.27 -1.811 5.309 1 98.69 80 LEU B N 1
ATOM 1504 C CA . LEU B 1 80 ? -4.496 -2.172 4.605 1 98.69 80 LEU B CA 1
ATOM 1505 C C . LEU B 1 80 ? -4.332 -2.012 3.1 1 98.69 80 LEU B C 1
ATOM 1507 O O . LEU B 1 80 ? -4.836 -2.824 2.324 1 98.69 80 LEU B O 1
ATOM 1511 N N . THR B 1 81 ? -3.703 -0.944 2.676 1 98.81 81 THR B N 1
ATOM 1512 C CA . THR B 1 81 ? -3.492 -0.678 1.258 1 98.81 81 THR B CA 1
ATOM 1513 C C . THR B 1 81 ? -2.129 -1.197 0.808 1 98.81 81 THR B C 1
ATOM 1515 O O . THR B 1 81 ? -1.246 -1.437 1.635 1 98.81 81 THR B O 1
ATOM 1518 N N . THR B 1 82 ? -1.976 -1.417 -0.488 1 98.62 82 THR B N 1
ATOM 1519 C CA . THR B 1 82 ? -0.74 -2.064 -0.914 1 98.62 82 THR B CA 1
ATOM 1520 C C . THR B 1 82 ? -0.41 -1.703 -2.359 1 98.62 82 THR B C 1
ATOM 1522 O O . THR B 1 82 ? -1.298 -1.669 -3.215 1 98.62 82 THR B O 1
ATOM 1525 N N . PHE B 1 83 ? 0.885 -1.464 -2.586 1 98.62 83 PHE B N 1
ATOM 1526 C CA . PHE B 1 83 ? 1.38 -1.203 -3.932 1 98.62 83 PHE B CA 1
ATOM 1527 C C . PHE B 1 83 ? 2.061 -2.439 -4.508 1 98.62 83 PHE B C 1
ATOM 1529 O O . PHE B 1 83 ? 2.092 -2.625 -5.727 1 98.62 83 PHE B O 1
ATOM 1536 N N . SER B 1 84 ? 2.602 -3.301 -3.682 1 98.69 84 SER B N 1
ATOM 1537 C CA . SER B 1 84 ? 3.307 -4.488 -4.156 1 98.69 84 SER B CA 1
ATOM 1538 C C . SER B 1 84 ? 2.346 -5.48 -4.801 1 98.69 84 SER B C 1
ATOM 1540 O O . SER B 1 84 ? 2.609 -5.988 -5.895 1 98.69 84 SER B O 1
ATOM 1542 N N . THR B 1 85 ? 1.203 -5.75 -4.098 1 98.5 85 THR B N 1
ATOM 1543 C CA . THR B 1 85 ? 0.204 -6.645 -4.672 1 98.5 85 THR B CA 1
ATOM 1544 C C . THR B 1 85 ? -0.406 -6.031 -5.93 1 98.5 85 THR B C 1
ATOM 1546 O O . THR B 1 85 ? -0.628 -6.73 -6.922 1 98.5 85 THR B O 1
ATOM 1549 N N . PHE B 1 86 ? -0.642 -4.727 -5.895 1 98.69 86 PHE B N 1
ATOM 1550 C CA . PHE B 1 86 ? -1.11 -4.012 -7.078 1 98.69 86 PHE B CA 1
ATOM 1551 C C . PHE B 1 86 ? -0.163 -4.23 -8.25 1 98.69 86 PHE B C 1
ATOM 1553 O O . PHE B 1 86 ? -0.603 -4.52 -9.367 1 98.69 86 PHE B O 1
ATOM 1560 N N . SER B 1 87 ? 1.099 -4.055 -8.031 1 98.88 87 SER B N 1
ATOM 1561 C CA . SER B 1 87 ? 2.105 -4.242 -9.07 1 98.88 87 SER B CA 1
ATOM 1562 C C . SER B 1 87 ? 2.105 -5.676 -9.586 1 98.88 87 SER B C 1
ATOM 1564 O O . SER B 1 87 ? 2.146 -5.906 -10.797 1 98.88 87 SER B O 1
ATOM 1566 N N . MET B 1 88 ? 2.029 -6.613 -8.68 1 98.5 88 MET B N 1
ATOM 1567 C CA . MET B 1 88 ? 2.061 -8.023 -9.07 1 98.5 88 MET B CA 1
ATOM 1568 C C . MET B 1 88 ? 0.807 -8.398 -9.852 1 98.5 88 MET B C 1
ATOM 1570 O O . MET B 1 88 ? 0.874 -9.18 -10.805 1 98.5 88 MET B O 1
ATOM 1574 N N . ASP B 1 89 ? -0.369 -7.883 -9.398 1 98.5 89 ASP B N 1
ATOM 1575 C CA . ASP B 1 89 ? -1.606 -8.094 -10.141 1 98.5 89 ASP B CA 1
ATOM 1576 C C . ASP B 1 89 ? -1.449 -7.684 -11.602 1 98.5 89 ASP B C 1
ATOM 1578 O O . ASP B 1 89 ? -1.907 -8.383 -12.5 1 98.5 89 ASP B O 1
ATOM 1582 N N . ASN B 1 90 ? -0.84 -6.582 -11.766 1 98.75 90 ASN B N 1
ATOM 1583 C CA . ASN B 1 90 ? -0.675 -6.078 -13.125 1 98.75 90 ASN B CA 1
ATOM 1584 C C . ASN B 1 90 ? 0.328 -6.914 -13.914 1 98.75 90 ASN B C 1
ATOM 1586 O O . ASN B 1 90 ? 0.136 -7.156 -15.109 1 98.75 90 ASN B O 1
ATOM 1590 N N . VAL B 1 91 ? 1.397 -7.344 -13.281 1 98.19 91 VAL B N 1
ATOM 1591 C CA . VAL B 1 91 ? 2.367 -8.211 -13.938 1 98.19 91 VAL B CA 1
ATOM 1592 C C . VAL B 1 91 ? 1.689 -9.508 -14.375 1 98.19 91 VAL B C 1
ATOM 1594 O O . VAL B 1 91 ? 1.876 -9.961 -15.508 1 98.19 91 VAL B O 1
ATOM 1597 N N . ILE B 1 92 ? 0.867 -10.062 -13.523 1 97.56 92 ILE B N 1
ATOM 1598 C CA . ILE B 1 92 ? 0.177 -11.32 -13.812 1 97.56 92 ILE B CA 1
ATOM 1599 C C . ILE B 1 92 ? -0.79 -11.117 -14.977 1 97.56 92 ILE B C 1
ATOM 1601 O O . ILE B 1 92 ? -0.824 -11.93 -15.906 1 97.56 92 ILE B O 1
ATOM 1605 N N . LEU B 1 93 ? -1.59 -10.094 -14.898 1 98.19 93 LEU B N 1
ATOM 1606 C CA . LEU B 1 93 ? -2.539 -9.805 -15.969 1 98.19 93 LEU B CA 1
ATOM 1607 C C . LEU B 1 93 ? -1.819 -9.641 -17.312 1 98.19 93 LEU B C 1
ATOM 1609 O O . LEU B 1 93 ? -2.289 -10.141 -18.328 1 98.19 93 LEU B O 1
ATOM 1613 N N . MET B 1 94 ? -0.725 -9.008 -17.281 1 97.5 94 MET B N 1
ATOM 1614 C CA . MET B 1 94 ? 0.049 -8.812 -18.5 1 97.5 94 MET B CA 1
ATOM 1615 C C . MET B 1 94 ? 0.6 -10.141 -19.016 1 97.5 94 MET B C 1
ATOM 1617 O O . MET B 1 94 ? 0.597 -10.391 -20.219 1 97.5 94 MET B O 1
ATOM 1621 N N . GLN B 1 95 ? 1.069 -10.969 -18.109 1 95.12 95 GLN B N 1
ATOM 1622 C CA . GLN B 1 95 ? 1.582 -12.281 -18.469 1 95.12 95 GLN B CA 1
ATOM 1623 C C . GLN B 1 95 ? 0.481 -13.156 -19.078 1 95.12 95 GLN B C 1
ATOM 1625 O O . GLN B 1 95 ? 0.748 -14 -19.922 1 95.12 95 GLN B O 1
ATOM 1630 N N . GLN B 1 96 ? -0.702 -12.93 -18.688 1 96.56 96 GLN B N 1
ATOM 1631 C CA . GLN B 1 96 ? -1.852 -13.695 -19.156 1 96.56 96 GLN B CA 1
ATOM 1632 C C . GLN B 1 96 ? -2.412 -13.102 -20.438 1 96.56 96 GLN B C 1
ATOM 1634 O O . GLN B 1 96 ? -3.391 -13.609 -20.984 1 96.56 96 GLN B O 1
ATOM 1639 N N . GLY B 1 97 ? -1.855 -12.039 -20.906 1 97.38 97 GLY B N 1
ATOM 1640 C CA . GLY B 1 97 ? -2.295 -11.398 -22.141 1 97.38 97 GLY B CA 1
ATOM 1641 C C . GLY B 1 97 ? -3.48 -10.477 -21.938 1 97.38 97 GLY B C 1
ATOM 1642 O O . GLY B 1 97 ? -4.059 -9.984 -22.906 1 97.38 97 GLY B O 1
ATOM 1643 N N . GLU B 1 98 ? -3.852 -10.266 -20.734 1 98.12 98 GLU B N 1
ATOM 1644 C CA . GLU B 1 98 ? -4.996 -9.414 -20.422 1 98.12 98 GLU B CA 1
ATOM 1645 C C . GLU B 1 98 ? -4.566 -7.961 -20.219 1 98.12 98 GLU B C 1
ATOM 1647 O O . GLU B 1 98 ? -4.785 -7.391 -19.156 1 98.12 98 GLU B O 1
ATOM 1652 N N . VAL B 1 99 ? -4.109 -7.395 -21.266 1 97.81 99 VAL B N 1
ATOM 1653 C CA . VAL B 1 99 ? -3.482 -6.078 -21.219 1 97.81 99 VAL B CA 1
ATOM 1654 C C . VAL B 1 99 ? -4.531 -5.016 -20.906 1 97.81 99 VAL B C 1
ATOM 1656 O O . VAL B 1 99 ? -4.25 -4.047 -20.188 1 97.81 99 VAL B O 1
ATOM 1659 N N . ILE B 1 100 ? -5.723 -5.152 -21.391 1 98.19 100 ILE B N 1
ATOM 1660 C CA . ILE B 1 100 ? -6.793 -4.191 -21.156 1 98.19 100 ILE B CA 1
ATOM 1661 C C . ILE B 1 100 ? -7.168 -4.195 -19.672 1 98.19 100 ILE B C 1
ATOM 1663 O O . ILE B 1 100 ? -7.332 -3.137 -19.062 1 98.19 100 ILE B O 1
ATOM 1667 N N . LYS B 1 101 ? -7.246 -5.379 -19.062 1 98.5 101 LYS B N 1
ATOM 1668 C CA . LYS B 1 101 ? -7.543 -5.492 -17.641 1 98.5 101 LYS B CA 1
ATOM 1669 C C . LYS B 1 101 ? -6.43 -4.879 -16.797 1 98.5 101 LYS B C 1
ATOM 1671 O O . LYS B 1 101 ? -6.695 -4.266 -15.766 1 98.5 101 LYS B O 1
ATOM 1676 N N . ALA B 1 102 ? -5.199 -5.125 -17.234 1 98.62 102 ALA B N 1
ATOM 1677 C CA . ALA B 1 102 ? -4.066 -4.527 -16.547 1 98.62 102 ALA B CA 1
ATOM 1678 C C . ALA B 1 102 ? -4.156 -3.004 -16.547 1 98.62 102 ALA B C 1
ATOM 1680 O O . ALA B 1 102 ? -3.986 -2.357 -15.516 1 98.62 102 ALA B O 1
ATOM 1681 N N . GLY B 1 103 ? -4.418 -2.457 -17.703 1 98.56 103 GLY B N 1
ATOM 1682 C CA . GLY B 1 103 ? -4.59 -1.019 -17.828 1 98.56 103 GLY B CA 1
ATOM 1683 C C . GLY B 1 103 ? -5.727 -0.479 -16.984 1 98.56 103 GLY B C 1
ATOM 1684 O O . GLY B 1 103 ? -5.59 0.566 -16.344 1 98.56 103 GLY B O 1
ATOM 1685 N N . LEU B 1 104 ? -6.84 -1.152 -16.984 1 98.62 104 LEU B N 1
ATOM 1686 C CA . LEU B 1 104 ? -7.992 -0.756 -16.188 1 98.62 104 LEU B CA 1
ATOM 1687 C C . LEU B 1 104 ? -7.656 -0.8 -14.703 1 98.62 104 LEU B C 1
ATOM 1689 O O . LEU B 1 104 ? -8.062 0.084 -13.945 1 98.62 104 LEU B O 1
ATOM 1693 N N . ASN B 1 105 ? -6.957 -1.86 -14.32 1 98.69 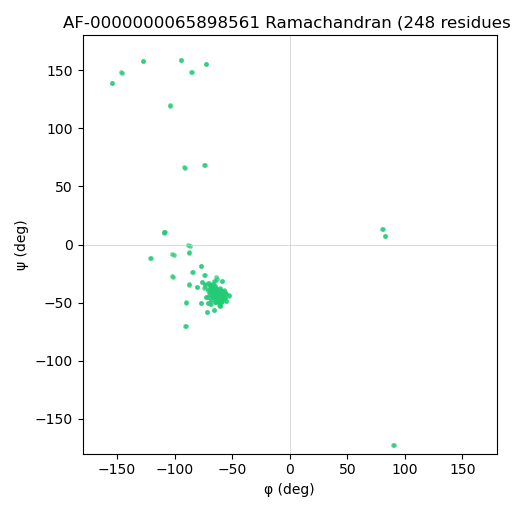105 ASN B N 1
ATOM 1694 C CA . ASN B 1 105 ? -6.551 -1.988 -12.93 1 98.69 105 ASN B CA 1
ATOM 1695 C C . ASN B 1 105 ? -5.68 -0.817 -12.484 1 98.69 105 ASN B C 1
ATOM 1697 O O . ASN B 1 105 ? -5.863 -0.278 -11.391 1 98.69 105 ASN B O 1
ATOM 1701 N N . ILE B 1 106 ? -4.715 -0.45 -13.344 1 98.81 106 ILE B N 1
ATOM 1702 C CA . ILE B 1 106 ? -3.844 0.685 -13.062 1 98.81 106 ILE B CA 1
ATOM 1703 C C . ILE B 1 106 ? -4.676 1.961 -12.953 1 98.81 106 ILE B C 1
ATOM 1705 O O . ILE B 1 106 ? -4.582 2.684 -11.953 1 98.81 106 ILE B O 1
ATOM 1709 N N . LEU B 1 107 ? -5.508 2.193 -13.875 1 98.69 107 LEU B N 1
ATOM 1710 C CA . LEU B 1 107 ? -6.301 3.416 -13.953 1 98.69 107 LEU B CA 1
ATOM 1711 C C . LEU B 1 107 ? -7.258 3.518 -12.766 1 98.69 107 LEU B C 1
ATOM 1713 O O . LEU B 1 107 ? -7.363 4.57 -12.133 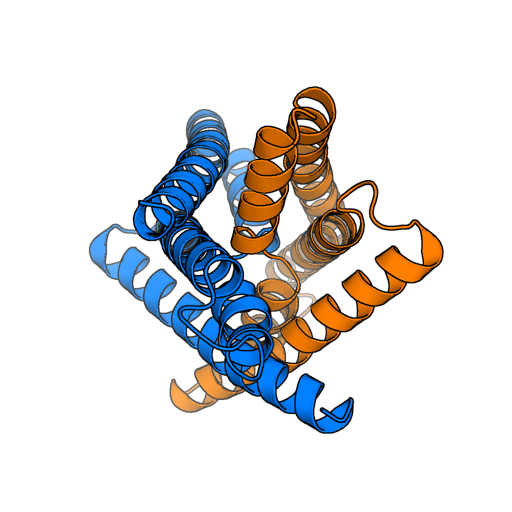1 98.69 107 LEU B O 1
ATOM 1717 N N . LEU B 1 108 ? -7.957 2.48 -12.516 1 98.81 108 LEU B N 1
ATOM 1718 C CA . LEU B 1 108 ? -8.969 2.488 -11.469 1 98.81 108 LEU B CA 1
ATOM 1719 C C . LEU B 1 108 ? -8.328 2.666 -10.094 1 98.81 108 LEU B C 1
ATOM 1721 O O . LEU B 1 108 ? -8.797 3.467 -9.281 1 98.81 108 LEU B O 1
ATOM 1725 N N . ASN B 1 109 ? -7.246 1.928 -9.828 1 98.88 109 ASN B N 1
ATOM 1726 C CA . ASN B 1 109 ? -6.582 2.074 -8.531 1 98.88 109 ASN B CA 1
ATOM 1727 C C . ASN B 1 109 ? -6.066 3.494 -8.328 1 98.88 109 ASN B C 1
ATOM 1729 O O . ASN B 1 109 ? -6.281 4.09 -7.27 1 98.88 109 ASN B O 1
ATOM 1733 N N . VAL B 1 110 ? -5.387 4.043 -9.336 1 98.81 110 VAL B N 1
ATOM 1734 C CA . VAL B 1 110 ? -4.762 5.355 -9.195 1 98.81 110 VAL B CA 1
ATOM 1735 C C . VAL B 1 110 ? -5.84 6.434 -9.102 1 98.81 110 VAL B C 1
ATOM 1737 O O . VAL B 1 110 ? -5.875 7.195 -8.133 1 98.81 110 VAL B O 1
ATOM 1740 N N . THR B 1 111 ? -6.781 6.469 -9.992 1 98.81 111 THR B N 1
ATOM 1741 C CA . THR B 1 111 ? -7.754 7.555 -10.07 1 98.81 111 THR B CA 1
ATOM 1742 C C . THR B 1 111 ? -8.758 7.473 -8.93 1 98.81 111 THR B C 1
ATOM 1744 O O . THR B 1 111 ? -9.039 8.477 -8.266 1 98.81 111 THR B O 1
ATOM 1747 N N . LEU B 1 112 ? -9.273 6.312 -8.648 1 98.81 112 LEU B N 1
ATOM 1748 C CA . LEU B 1 112 ? -10.328 6.191 -7.645 1 98.81 112 LEU B CA 1
ATOM 1749 C C . LEU B 1 112 ? -9.758 6.355 -6.238 1 98.81 112 LEU B C 1
ATOM 1751 O O . LEU B 1 112 ? -10.43 6.898 -5.355 1 98.81 112 LEU B O 1
ATOM 1755 N N . SER B 1 113 ? -8.547 5.895 -6.027 1 98.88 113 SER B N 1
ATOM 1756 C CA . SER B 1 113 ? -7.965 6.035 -4.695 1 98.88 113 SER B CA 1
ATOM 1757 C C . SER B 1 113 ? -7.613 7.488 -4.402 1 98.88 113 SER B C 1
ATOM 1759 O O . SER B 1 113 ? -7.891 7.992 -3.312 1 98.88 113 SER B O 1
ATOM 1761 N N . ILE B 1 114 ? -6.98 8.18 -5.363 1 98.88 114 ILE B N 1
ATOM 1762 C CA . ILE B 1 114 ? -6.621 9.578 -5.156 1 98.88 114 ILE B CA 1
ATOM 1763 C C . ILE B 1 114 ? -7.887 10.422 -5.008 1 98.88 114 ILE B C 1
ATOM 1765 O O . ILE B 1 114 ? -7.961 11.289 -4.137 1 98.88 114 ILE B O 1
ATOM 1769 N N . THR B 1 115 ? -8.906 10.156 -5.832 1 98.81 115 THR B N 1
ATOM 1770 C CA . THR B 1 115 ? -10.164 10.883 -5.746 1 98.81 115 THR B CA 1
ATOM 1771 C C . THR B 1 115 ? -10.852 10.617 -4.41 1 98.81 115 THR B C 1
ATOM 1773 O O . THR B 1 115 ? -11.359 11.539 -3.77 1 98.81 115 THR B O 1
ATOM 1776 N N . ALA B 1 116 ? -10.898 9.352 -4.016 1 98.81 116 ALA B N 1
ATOM 1777 C CA . ALA B 1 116 ? -11.492 8.992 -2.729 1 98.81 116 ALA B CA 1
ATOM 1778 C C . ALA B 1 116 ? -10.766 9.688 -1.578 1 98.81 116 ALA B C 1
ATOM 1780 O O . ALA B 1 116 ? -11.406 10.195 -0.651 1 98.81 116 ALA B O 1
ATOM 1781 N N . CYS B 1 117 ? -9.453 9.672 -1.626 1 98.75 117 CYS B N 1
ATOM 1782 C CA . CYS B 1 117 ? -8.656 10.359 -0.615 1 98.75 117 CYS B CA 1
ATOM 1783 C C . CYS B 1 117 ? -8.992 11.844 -0.566 1 98.75 117 CYS B C 1
ATOM 1785 O O . CYS B 1 117 ? -9.164 12.406 0.515 1 98.75 117 CYS B O 1
ATOM 1787 N N . PHE B 1 118 ? -9.109 12.469 -1.718 1 98.5 118 PHE B N 1
ATOM 1788 C CA . PHE B 1 118 ? -9.438 13.891 -1.823 1 98.5 118 PHE B CA 1
ATOM 1789 C C . PHE B 1 118 ? -10.82 14.164 -1.242 1 98.5 118 PHE B C 1
ATOM 1791 O O . PHE B 1 118 ? -11 15.133 -0.499 1 98.5 118 PHE B O 1
ATOM 1798 N N . ILE B 1 119 ? -11.766 13.359 -1.597 1 98.31 119 ILE B N 1
ATOM 1799 C CA . ILE B 1 119 ? -13.125 13.508 -1.091 1 98.31 119 ILE B CA 1
ATOM 1800 C C . ILE B 1 119 ? -13.125 13.383 0.431 1 98.31 119 ILE B C 1
ATOM 1802 O O . ILE B 1 119 ? -13.742 14.203 1.124 1 98.31 119 ILE B O 1
ATOM 1806 N N . GLY B 1 120 ? -12.461 12.344 0.951 1 98.19 120 GLY B N 1
ATOM 1807 C CA . GLY B 1 120 ? -12.336 12.211 2.395 1 98.19 120 GLY B CA 1
ATOM 1808 C C . GLY B 1 120 ? -11.719 13.422 3.057 1 98.19 120 GLY B C 1
ATOM 1809 O O . GLY B 1 120 ? -12.188 13.867 4.105 1 98.19 120 GLY B O 1
ATOM 1810 N N . PHE B 1 121 ? -10.703 13.93 2.439 1 97.44 121 PHE B N 1
ATOM 1811 C CA . PHE B 1 121 ? -9.992 15.094 2.953 1 97.44 121 PHE B CA 1
ATOM 1812 C C . PHE B 1 121 ? -10.898 16.312 2.973 1 97.44 121 PHE B C 1
ATOM 1814 O O . PHE B 1 121 ? -10.867 17.109 3.918 1 97.44 121 PHE B O 1
ATOM 1821 N N . GLN B 1 122 ? -11.75 16.5 1.997 1 96.44 122 GLN B N 1
ATOM 1822 C CA . GLN B 1 122 ? -12.633 17.656 1.879 1 96.44 122 GLN B CA 1
ATOM 1823 C C . GLN B 1 122 ? -13.812 17.547 2.836 1 96.44 122 GLN B C 1
ATOM 1825 O O . GLN B 1 122 ? -14.367 18.562 3.271 1 96.44 122 GLN B O 1
ATOM 1830 N N . LEU B 1 123 ? -14.25 16.344 3.084 1 92.19 123 LEU B N 1
ATOM 1831 C CA . LEU B 1 123 ? -15.414 16.109 3.924 1 92.19 123 LEU B CA 1
ATOM 1832 C C . LEU B 1 123 ? -15.211 16.688 5.316 1 92.19 123 LEU B C 1
ATOM 1834 O O . LEU B 1 123 ? -16.172 17.109 5.969 1 92.19 123 LEU B O 1
ATOM 1838 N N . MET B 1 124 ? -14.008 16.734 5.844 1 86.94 124 MET B N 1
ATOM 1839 C CA . MET B 1 124 ? -13.766 17.219 7.207 1 86.94 124 MET B CA 1
ATOM 1840 C C . MET B 1 124 ? -13.25 18.641 7.203 1 86.94 124 MET B C 1
ATOM 1842 O O . MET B 1 124 ? -13.047 19.234 8.266 1 86.94 124 MET B O 1
ATOM 1846 N N . LYS B 1 125 ? -12.875 19.312 6.078 1 83.06 125 LYS B N 1
ATOM 1847 C CA . LYS B 1 125 ? -12.492 20.719 5.988 1 83.06 125 LYS B CA 1
ATOM 1848 C C . LYS B 1 125 ? -13.719 21.625 6.105 1 83.06 125 LYS B C 1
ATOM 1850 O O . LYS B 1 125 ? -13.602 22.781 6.527 1 83.06 125 LYS B O 1
ATOM 1855 N N . SER B 1 126 ? -15.023 21.219 5.742 1 59.72 126 SER B N 1
ATOM 1856 C CA . SER B 1 126 ? -16.172 22.125 5.828 1 59.72 126 SER B CA 1
ATOM 1857 C C . SER B 1 126 ? -16.562 22.375 7.277 1 59.72 126 SER B C 1
ATOM 1859 O O . SER B 1 126 ? -16.406 21.5 8.133 1 59.72 126 SER B O 1
#